Protein AF-A0A1Y2FQT5-F1 (afdb_monomer_lite)

Sequence (190 aa):
LCELECSSLSLCGLRIETTSRDARHLDQTRTAYRGIRGHQKEQMDTPYGTILKCYALAGPISYWVPAPFGRFNVASRFSLPGRASFMIQEVVGPICFLYRLLSYGSSLSGLQQLASAMFVLHYLNRSILFPLFVQPSYSDSHLGVVLSAGLWQLCNGTIQAMAVHKLPSVSGLRTTLALLVFAVGIFGNI

Foldseek 3Di:
DDDDDPDDDPDPDDPPPPDPVNVVVVVVVVVVVVVVVVVVVVVVCVVLVVVVVVVVVVVVVCVVPPDQFDVNPDDDPQWDAFLVLQLLLLVLQLVLLVVLLVVVVDDADPVLVVLNCLVNVLSCCRNPVCSPPPDPDGTIDGPVVSVVSNVVSNSNSNVSSVCSVPPDPDDDDVSVVVVVVSVVVSVVVD

InterPro domains:
  IPR039357 3-oxo-5-alpha-steroid 4-dehydrogenase/very-long-chain enoyl-CoA reductase [PTHR10556] (57-190)

Secondary structure (DSSP, 8-state):
-----------TT------HHHHHHHHHHHHHHHHHHHHHHHHHHHHHHHHHHHHHHHHHHTTTS--SSGGG----TTEEPHHHHHHHHHHHHHHHHHHHHHHT-PPPPHHHHHHHHHHHHHHHIIIIIIIIII------EEHHHHHHHHHHHHHHHHHHHHHHHT-----SHHHHHHHHHHHHHHHTT-

Organism: Protomyces lactucae-debilis (NCBI:txid2754530)

Radius of gyration: 24.56 Å; chains: 1; bounding box: 56×43×74 Å

pLDDT: mean 80.63, std 17.36, range [32.19, 97.25]

Structure (mmCIF, N/CA/C/O backbone):
data_AF-A0A1Y2FQT5-F1
#
_entry.id   AF-A0A1Y2FQT5-F1
#
loop_
_atom_site.group_PDB
_atom_site.id
_atom_site.type_symbol
_atom_site.label_atom_id
_atom_site.label_alt_id
_atom_site.label_comp_id
_atom_site.label_asym_id
_atom_site.label_entity_id
_atom_site.label_seq_id
_atom_site.pdbx_PDB_ins_code
_atom_site.Cartn_x
_atom_site.Cartn_y
_atom_site.Cartn_z
_atom_site.occupancy
_atom_site.B_iso_or_equiv
_atom_site.auth_seq_id
_atom_site.auth_comp_id
_atom_site.auth_asym_id
_atom_site.auth_atom_id
_atom_site.pdbx_PDB_model_num
ATOM 1 N N . LEU A 1 1 ? -3.394 18.363 39.256 1.00 38.72 1 LEU A N 1
ATOM 2 C CA . LEU A 1 1 ? -4.222 19.558 38.963 1.00 38.72 1 LEU A CA 1
ATOM 3 C C . LEU A 1 1 ? -4.824 19.350 37.572 1.00 38.72 1 LEU A C 1
ATOM 5 O O . LEU A 1 1 ? -4.152 19.641 36.601 1.00 38.72 1 LEU A O 1
ATOM 9 N N . CYS A 1 2 ? -5.972 18.723 37.351 1.00 33.78 2 CYS A N 1
ATOM 10 C CA . CYS A 1 2 ? -7.159 18.509 38.166 1.00 33.78 2 CYS A CA 1
ATOM 11 C C . CYS A 1 2 ? -7.684 17.091 37.849 1.00 33.78 2 CYS A C 1
ATOM 13 O O . CYS A 1 2 ? -8.190 16.855 36.756 1.00 33.78 2 CYS A O 1
ATOM 15 N N . GLU A 1 3 ? -7.482 16.148 38.769 1.00 42.06 3 GLU A N 1
ATOM 16 C CA . GLU A 1 3 ? -8.361 14.986 38.908 1.00 42.06 3 GLU A CA 1
ATOM 17 C C . GLU A 1 3 ? -9.461 15.411 39.873 1.00 42.06 3 GLU A C 1
ATOM 19 O O . GLU A 1 3 ? -9.140 16.059 40.867 1.00 42.06 3 GLU A O 1
ATOM 24 N N . LEU A 1 4 ? -10.712 15.054 39.596 1.00 39.88 4 LEU A N 1
ATOM 25 C CA . LEU A 1 4 ? -11.752 14.897 40.611 1.00 39.88 4 LEU A CA 1
ATOM 26 C C . LEU A 1 4 ? -12.825 13.955 40.048 1.00 39.88 4 LEU A C 1
ATOM 28 O O . LEU A 1 4 ? -13.632 14.316 39.194 1.00 39.88 4 LEU A O 1
ATOM 32 N N . GLU A 1 5 ? -12.696 12.700 40.472 1.00 37.41 5 GLU A N 1
ATOM 33 C CA . GLU A 1 5 ? -13.755 11.794 40.923 1.00 37.41 5 GLU A CA 1
ATOM 34 C C . GLU A 1 5 ? -15.194 12.128 40.497 1.00 37.41 5 GLU A C 1
ATOM 36 O O . GLU A 1 5 ? -15.817 13.063 40.994 1.00 37.41 5 GLU A O 1
ATOM 41 N N . CYS A 1 6 ? -15.792 11.252 39.686 1.00 32.19 6 CYS A N 1
ATOM 42 C CA . CYS A 1 6 ? -17.244 11.088 39.656 1.00 32.19 6 CYS A CA 1
ATOM 43 C C . CYS A 1 6 ? -17.588 9.748 40.318 1.00 32.19 6 CYS A C 1
ATOM 45 O O . CYS A 1 6 ? -17.970 8.776 39.668 1.00 32.19 6 CYS A O 1
ATOM 47 N N . SER A 1 7 ? -17.359 9.696 41.632 1.00 37.19 7 SER A N 1
ATOM 48 C CA . SER A 1 7 ? -17.874 8.647 42.504 1.00 37.19 7 SER A CA 1
ATOM 49 C C . SER A 1 7 ? -19.372 8.856 42.727 1.00 37.19 7 SER A C 1
ATOM 51 O O . SER A 1 7 ? -19.866 9.972 42.874 1.00 37.19 7 SER A O 1
ATOM 53 N N . SER A 1 8 ? -20.079 7.735 42.746 1.00 39.53 8 SER A N 1
ATOM 54 C CA . SER A 1 8 ? -21.478 7.543 43.112 1.00 39.53 8 SER A CA 1
ATOM 55 C C . SER A 1 8 ? -22.012 8.487 44.199 1.00 39.53 8 SER A C 1
ATOM 57 O O . SER A 1 8 ? -21.593 8.401 45.352 1.00 39.53 8 SER A O 1
ATOM 59 N N . LEU A 1 9 ? -23.046 9.266 43.876 1.00 33.47 9 LEU A N 1
ATOM 60 C CA . LEU A 1 9 ? -23.979 9.813 44.861 1.00 33.47 9 LEU A CA 1
ATOM 61 C C . LEU A 1 9 ? -25.403 9.434 44.452 1.00 33.47 9 LEU A C 1
ATOM 63 O O . LEU A 1 9 ? -26.070 10.101 43.666 1.00 33.47 9 LEU A O 1
ATOM 67 N N . SER A 1 10 ? -25.850 8.314 45.018 1.00 43.41 10 SER A N 1
ATOM 68 C CA . SER A 1 10 ? -27.262 8.041 45.250 1.00 43.41 10 SER A CA 1
ATOM 69 C C . SER A 1 10 ? -27.767 9.069 46.265 1.00 43.41 10 SER A C 1
ATOM 71 O O . SER A 1 10 ? -27.584 8.893 47.467 1.00 43.41 10 SER A O 1
ATOM 73 N N . LEU A 1 11 ? -28.383 10.148 45.783 1.00 36.88 11 LEU A N 1
ATOM 74 C CA . LEU A 1 11 ? -29.110 11.108 46.608 1.00 36.88 11 LEU A CA 1
ATOM 75 C C . LEU A 1 11 ? -30.538 11.259 46.080 1.00 36.88 11 LEU A C 1
ATOM 77 O O . LEU A 1 11 ? -30.801 11.725 44.974 1.00 36.88 11 LEU A O 1
ATOM 81 N N . CYS A 1 12 ? -31.437 10.783 46.931 1.00 39.47 12 CYS A N 1
ATOM 82 C CA . CYS A 1 12 ? -32.867 11.013 46.995 1.00 39.47 12 CYS A CA 1
ATOM 83 C C . CYS A 1 12 ? -33.305 12.400 46.469 1.00 39.47 12 CYS A C 1
ATOM 85 O O . CYS A 1 12 ? -32.785 13.427 46.897 1.00 39.47 12 CYS A O 1
ATOM 87 N N . GLY A 1 13 ? -34.332 12.435 45.613 1.00 41.53 13 GLY A N 1
ATOM 88 C CA . GLY A 1 13 ? -35.303 13.537 45.624 1.00 41.53 13 GLY A CA 1
ATOM 89 C C . GLY A 1 13 ? -35.067 14.789 44.768 1.00 41.53 13 GLY A C 1
ATOM 90 O O . GLY A 1 13 ? -35.873 15.706 44.880 1.00 41.53 13 GLY A O 1
ATOM 91 N N . LEU A 1 14 ? -34.070 14.862 43.879 1.00 34.69 14 LEU A N 1
ATOM 92 C CA . LEU A 1 14 ? -33.962 15.974 42.915 1.00 34.69 14 LEU A CA 1
ATOM 93 C C . LEU A 1 14 ? -34.553 15.587 41.553 1.00 34.69 14 LEU A C 1
ATOM 95 O O . LEU A 1 14 ? -33.869 15.104 40.652 1.00 34.69 14 LEU A O 1
ATOM 99 N N . ARG A 1 15 ? -35.859 15.832 41.389 1.00 44.47 15 ARG A N 1
ATOM 100 C CA . ARG A 1 15 ? -36.476 15.941 40.062 1.00 44.47 15 ARG A CA 1
ATOM 101 C C . ARG A 1 15 ? -35.936 17.219 39.420 1.00 44.47 15 ARG A C 1
ATOM 103 O O . ARG A 1 15 ? -36.476 18.297 39.629 1.00 44.47 15 ARG A O 1
ATOM 110 N N . ILE A 1 16 ? -34.845 17.092 38.668 1.00 46.88 16 ILE A N 1
ATOM 111 C CA . ILE A 1 16 ? -34.371 18.147 37.773 1.00 46.88 16 ILE A CA 1
ATOM 112 C C . ILE A 1 16 ? -35.442 18.293 36.686 1.00 46.88 16 ILE A C 1
ATOM 114 O O . ILE A 1 16 ? -35.492 17.511 35.734 1.00 46.88 16 ILE A O 1
ATOM 118 N N . GLU A 1 17 ? -36.348 19.257 36.859 1.00 46.94 17 GLU A N 1
ATOM 119 C CA . GLU A 1 17 ? -37.185 19.773 35.778 1.00 46.94 17 GLU A CA 1
ATOM 120 C C . GLU A 1 17 ? -36.251 20.398 34.744 1.00 46.94 17 GLU A C 1
ATOM 122 O O . GLU A 1 17 ? -35.896 21.573 34.799 1.00 46.94 17 GLU A O 1
ATOM 127 N N . THR A 1 18 ? -35.793 19.570 33.807 1.00 52.81 18 THR A N 1
ATOM 128 C CA . THR A 1 18 ? -35.179 20.059 32.578 1.00 52.81 18 THR A CA 1
ATOM 129 C C . THR A 1 18 ? -36.213 20.951 31.909 1.00 52.81 18 THR A C 1
ATOM 131 O O . THR A 1 18 ? -37.295 20.505 31.518 1.00 52.81 18 THR A O 1
ATOM 134 N N . THR A 1 19 ? -35.931 22.252 31.875 1.00 56.41 19 THR A N 1
ATOM 135 C CA . THR A 1 19 ? -36.868 23.227 31.332 1.00 56.41 19 THR A CA 1
ATOM 136 C C . THR A 1 19 ? -37.207 22.831 29.891 1.00 56.41 19 THR A C 1
ATOM 138 O O . THR A 1 19 ? -36.347 22.385 29.128 1.00 56.41 19 THR A O 1
ATOM 141 N N . SER A 1 20 ? -38.469 22.976 29.472 1.00 60.16 20 SER A N 1
ATOM 142 C CA . SER A 1 20 ? -38.912 22.555 28.126 1.00 60.16 20 SER A CA 1
ATOM 143 C C . SER A 1 20 ? -38.161 23.250 26.977 1.00 60.16 20 SER A C 1
ATOM 145 O O . SER A 1 20 ? -38.282 22.855 25.814 1.00 60.16 20 SER A O 1
ATOM 147 N N . ARG A 1 21 ? -37.409 24.319 27.272 1.00 58.84 21 ARG A N 1
ATOM 148 C CA . ARG A 1 21 ? -36.493 24.982 26.337 1.00 58.84 21 ARG A CA 1
ATOM 149 C C . ARG A 1 21 ? -35.198 24.194 26.141 1.00 58.84 21 ARG A C 1
ATOM 151 O O . ARG A 1 21 ? -34.812 24.003 24.992 1.00 58.84 21 ARG A O 1
ATOM 158 N N . ASP A 1 22 ? -34.595 23.669 27.203 1.00 60.66 22 ASP A N 1
ATOM 159 C CA . ASP A 1 22 ? -33.349 22.894 27.117 1.00 60.66 22 ASP A CA 1
ATOM 160 C C . ASP A 1 22 ? -33.559 21.559 26.397 1.00 60.66 22 ASP A C 1
ATOM 162 O O . ASP A 1 22 ? -32.753 21.164 25.552 1.00 60.66 22 ASP A O 1
ATOM 166 N N . ALA A 1 23 ? -34.698 20.903 26.642 1.00 63.06 23 ALA A N 1
ATOM 167 C CA . ALA A 1 23 ? -35.072 19.676 25.937 1.00 63.06 23 ALA A CA 1
ATOM 168 C C . ALA A 1 23 ? -35.223 19.900 24.420 1.00 63.06 23 ALA A C 1
ATOM 170 O O . ALA A 1 23 ? -34.758 19.085 23.623 1.00 63.06 23 ALA A O 1
ATOM 171 N N . ARG A 1 24 ? -35.807 21.036 24.008 1.00 67.31 24 ARG A N 1
ATOM 172 C CA . ARG A 1 24 ? -35.932 21.409 22.588 1.00 67.31 24 ARG A CA 1
ATOM 173 C C . ARG A 1 24 ? -34.580 21.728 21.954 1.00 67.31 24 ARG A C 1
ATOM 175 O O . ARG A 1 24 ? -34.337 21.317 20.824 1.00 67.31 24 ARG A O 1
ATOM 182 N N . HIS A 1 25 ? -33.686 22.394 22.680 1.00 67.88 25 HIS A N 1
ATOM 183 C CA . HIS A 1 25 ? -32.357 22.747 22.176 1.00 67.88 25 HIS A CA 1
ATOM 184 C C . HIS A 1 25 ? -31.449 21.513 21.996 1.00 67.88 25 HIS A C 1
ATOM 186 O O . HIS A 1 25 ? -30.684 21.427 21.028 1.00 67.88 25 HIS A O 1
ATOM 192 N N . LEU A 1 26 ? -31.560 20.526 22.893 1.00 70.19 26 LEU A N 1
ATOM 193 C CA . LEU A 1 26 ? -30.872 19.232 22.793 1.00 70.19 26 LEU A CA 1
ATOM 194 C C . LEU A 1 26 ? -31.400 18.368 21.640 1.00 70.19 26 LEU A C 1
ATOM 196 O O . LEU A 1 26 ? -30.623 17.681 20.973 1.00 70.19 26 LEU A O 1
ATOM 200 N N . ASP A 1 27 ? -32.704 18.414 21.372 1.00 74.25 27 ASP A N 1
ATOM 201 C CA . ASP A 1 27 ? -33.297 17.671 20.259 1.00 74.25 27 ASP A CA 1
ATOM 202 C C . ASP A 1 27 ? -32.920 18.291 18.901 1.00 74.25 27 ASP A C 1
ATOM 204 O O . ASP A 1 27 ? -32.497 17.590 17.977 1.00 74.25 27 ASP A O 1
ATOM 208 N N . GLN A 1 28 ? -32.927 19.625 18.805 1.00 75.88 28 GLN A N 1
ATOM 209 C CA . GLN A 1 28 ? -32.468 20.353 17.616 1.00 75.88 28 GLN A CA 1
ATOM 210 C C . GLN A 1 28 ? -30.992 20.076 17.306 1.00 75.88 28 GLN A C 1
ATOM 212 O O . GLN A 1 28 ? -30.636 19.797 16.159 1.00 75.88 28 GLN A O 1
ATOM 217 N N . THR A 1 29 ? -30.131 20.086 18.326 1.00 69.56 29 THR A N 1
ATOM 218 C CA . THR A 1 29 ? -28.703 19.777 18.156 1.00 69.56 29 THR A CA 1
ATOM 219 C C . THR A 1 29 ? -28.467 18.314 17.793 1.00 69.56 29 THR A C 1
ATOM 221 O O . THR A 1 29 ? -27.663 18.049 16.899 1.00 69.56 29 THR A O 1
ATOM 224 N N . ARG A 1 30 ? -29.195 17.351 18.379 1.00 69.62 30 ARG A N 1
ATOM 225 C CA . ARG A 1 30 ? -29.134 15.935 17.957 1.00 69.62 30 ARG A CA 1
ATOM 226 C C . ARG A 1 30 ? -29.561 15.738 16.509 1.00 69.62 30 ARG A C 1
ATOM 228 O O . ARG A 1 30 ? -28.930 14.952 15.799 1.00 69.62 30 ARG A O 1
ATOM 235 N N . THR A 1 31 ? -30.606 16.430 16.073 1.00 70.31 31 THR A N 1
ATOM 236 C CA . THR A 1 31 ? -31.145 16.305 14.714 1.00 70.31 31 THR A CA 1
ATOM 237 C C . THR A 1 31 ? -30.187 16.917 13.693 1.00 70.31 31 THR A C 1
ATOM 239 O O . THR A 1 31 ? -29.869 16.272 12.694 1.00 70.31 31 THR A O 1
ATOM 242 N N . ALA A 1 32 ? -29.611 18.084 13.997 1.00 68.56 32 ALA A N 1
ATOM 243 C CA . ALA A 1 32 ? -28.560 18.702 13.188 1.00 68.56 32 ALA A CA 1
ATOM 244 C C . ALA A 1 32 ? -27.303 17.816 13.103 1.00 68.56 32 ALA A C 1
ATOM 246 O O . ALA A 1 32 ? -26.792 17.569 12.012 1.00 68.56 32 ALA A O 1
ATOM 247 N N . TYR A 1 33 ? -26.850 17.246 14.226 1.00 60.06 33 TYR A N 1
ATOM 248 C CA . TYR A 1 33 ? -25.719 16.311 14.239 1.00 60.06 33 TYR A CA 1
ATOM 249 C C . TYR A 1 33 ? -25.995 15.034 13.439 1.00 60.06 33 TYR A C 1
ATOM 251 O O . TYR A 1 33 ? -25.101 14.538 12.751 1.00 60.06 33 TYR A O 1
ATOM 259 N N . ARG A 1 34 ? -27.215 14.484 13.510 1.00 65.88 34 ARG A N 1
ATOM 260 C CA . ARG A 1 34 ? -27.625 13.335 12.687 1.00 65.88 34 ARG A CA 1
ATOM 261 C C . ARG A 1 34 ? -27.646 13.689 11.201 1.00 65.88 34 ARG A C 1
ATOM 263 O O . ARG A 1 34 ? -27.172 12.880 10.412 1.00 65.88 34 ARG A O 1
ATOM 270 N N . GLY A 1 35 ? -28.115 14.883 10.837 1.00 63.06 35 GLY A N 1
ATOM 271 C CA . GLY A 1 35 ? -28.110 15.383 9.459 1.00 63.06 35 GLY A CA 1
ATOM 272 C C . GLY A 1 35 ? -26.697 15.534 8.892 1.00 63.06 35 GLY A C 1
ATOM 273 O O . GLY A 1 35 ? -26.394 14.967 7.847 1.00 63.06 35 GLY A O 1
ATOM 274 N N . ILE A 1 36 ? -25.794 16.194 9.626 1.00 61.44 36 ILE A N 1
ATOM 275 C CA . ILE A 1 36 ? -24.386 16.369 9.221 1.00 61.44 36 ILE A CA 1
ATOM 276 C C . ILE A 1 36 ? -23.683 15.011 9.088 1.00 61.44 36 ILE A C 1
ATOM 278 O O . ILE A 1 36 ? -22.955 14.771 8.126 1.00 61.44 36 ILE A O 1
ATOM 282 N N . ARG A 1 37 ? -23.930 14.089 10.028 1.00 60.78 37 ARG A N 1
ATOM 283 C CA . ARG A 1 37 ? -23.363 12.734 9.992 1.00 60.78 37 ARG A CA 1
ATOM 284 C C . ARG A 1 37 ? -23.934 11.900 8.840 1.00 60.78 37 ARG A C 1
ATOM 286 O O . ARG A 1 37 ? -23.194 11.117 8.254 1.00 60.78 37 ARG A O 1
ATOM 293 N N . GLY A 1 38 ? -25.217 12.062 8.519 1.00 56.59 38 GLY A N 1
ATOM 294 C CA . GLY A 1 38 ? -25.864 11.432 7.366 1.00 56.59 38 GLY A CA 1
ATOM 295 C C . GLY A 1 38 ? -25.258 11.913 6.051 1.00 56.59 38 GLY A C 1
ATOM 296 O O . GLY A 1 38 ? -24.824 11.093 5.248 1.00 56.59 38 GLY A O 1
ATOM 297 N N . HIS A 1 39 ? -25.106 13.229 5.899 1.00 53.22 39 HIS A N 1
ATOM 298 C CA . HIS A 1 39 ? -24.546 13.843 4.696 1.00 53.22 39 HIS A CA 1
ATOM 299 C C . HIS A 1 39 ? -23.065 13.485 4.486 1.00 53.22 39 HIS A C 1
ATOM 301 O O . HIS A 1 39 ? -22.655 13.138 3.383 1.00 53.22 39 HIS A O 1
ATOM 307 N N . GLN A 1 40 ? -22.269 13.448 5.562 1.00 56.00 40 GLN A N 1
ATOM 308 C CA . GLN A 1 40 ? -20.885 12.954 5.527 1.00 56.00 40 GLN A CA 1
ATOM 309 C C . GLN A 1 40 ? -20.795 11.484 5.092 1.00 56.00 40 GLN A C 1
ATOM 311 O O . GLN A 1 40 ? -19.880 11.112 4.364 1.00 56.00 40 GLN A O 1
ATOM 316 N N . LYS A 1 41 ? -21.735 10.639 5.529 1.00 56.28 41 LYS A N 1
ATOM 317 C CA . LYS A 1 41 ? -21.759 9.214 5.182 1.00 56.28 41 LYS A CA 1
ATOM 318 C C . LYS A 1 41 ? -22.124 9.010 3.709 1.00 56.28 41 LYS A C 1
ATOM 320 O O . LYS A 1 41 ? -21.427 8.295 2.999 1.00 56.28 41 LYS A O 1
ATOM 325 N N . GLU A 1 42 ? -23.142 9.722 3.239 1.00 55.38 42 GLU A N 1
ATOM 326 C CA . GLU A 1 42 ? -23.629 9.675 1.857 1.00 55.38 42 GLU A CA 1
ATOM 327 C C . GLU A 1 42 ? -22.593 10.217 0.855 1.00 55.38 42 GLU A C 1
ATOM 329 O O . GLU A 1 42 ? -22.316 9.594 -0.174 1.00 55.38 42 GLU A O 1
ATOM 334 N N . GLN A 1 43 ? -21.922 11.319 1.194 1.00 53.06 43 GLN A N 1
ATOM 335 C CA . GLN A 1 43 ? -20.887 11.914 0.348 1.00 53.06 43 GLN A CA 1
ATOM 336 C C . GLN A 1 43 ? -19.601 11.077 0.295 1.00 53.06 43 GLN A C 1
ATOM 338 O O . GLN A 1 43 ? -18.899 11.100 -0.715 1.00 53.06 43 GLN A O 1
ATOM 343 N N . MET A 1 44 ? -19.294 10.312 1.349 1.00 54.34 44 MET A N 1
ATOM 344 C CA . MET A 1 44 ? -18.145 9.409 1.350 1.00 54.34 44 MET A CA 1
ATOM 345 C C . MET A 1 44 ? -18.474 8.118 0.588 1.00 54.34 44 MET A C 1
ATOM 347 O O . MET A 1 44 ? -17.681 7.705 -0.244 1.00 54.34 44 MET A O 1
ATOM 351 N N . ASP A 1 45 ? -19.651 7.518 0.762 1.00 60.47 45 ASP A N 1
ATOM 352 C CA . ASP A 1 45 ? -19.967 6.209 0.168 1.00 60.47 45 ASP A CA 1
ATOM 353 C C . ASP A 1 45 ? -20.150 6.246 -1.374 1.00 60.47 45 ASP A C 1
ATOM 355 O O . ASP A 1 45 ? -19.845 5.268 -2.066 1.00 60.47 45 ASP A O 1
ATOM 359 N N . THR A 1 46 ? -20.565 7.384 -1.944 1.00 62.66 46 THR A N 1
ATOM 360 C CA . THR A 1 46 ? -20.888 7.525 -3.382 1.00 62.66 46 THR A CA 1
ATOM 361 C C . THR A 1 46 ? -19.674 7.430 -4.337 1.00 62.66 46 THR A C 1
ATOM 363 O O . THR A 1 46 ? -19.712 6.624 -5.280 1.00 62.66 46 THR A O 1
ATOM 366 N N . PRO A 1 47 ? -18.564 8.174 -4.136 1.00 66.56 47 PRO A N 1
ATOM 367 C CA . PRO A 1 47 ? -17.395 8.074 -5.012 1.00 66.56 47 PRO A CA 1
ATOM 368 C C . PRO A 1 47 ? -16.646 6.740 -4.859 1.00 66.56 47 PRO A C 1
ATOM 370 O O . PRO A 1 47 ? -16.289 6.135 -5.870 1.00 66.56 47 PRO A O 1
ATOM 373 N N . TYR A 1 48 ? -16.457 6.213 -3.640 1.00 68.44 48 TYR A N 1
ATOM 374 C CA . TYR A 1 48 ? -15.738 4.939 -3.459 1.00 68.44 48 TYR A CA 1
ATOM 375 C C . TYR A 1 48 ? -16.520 3.745 -3.999 1.00 68.44 48 TYR A C 1
ATOM 377 O O . TYR A 1 48 ? -15.920 2.852 -4.593 1.00 68.44 48 TYR A O 1
ATOM 385 N N . GLY A 1 49 ? -17.848 3.735 -3.844 1.00 72.69 49 GLY A N 1
ATOM 386 C CA . GLY A 1 49 ? -18.693 2.691 -4.419 1.00 72.69 49 GLY A CA 1
ATOM 387 C C . GLY A 1 49 ? -18.617 2.661 -5.947 1.00 72.69 49 GLY A C 1
ATOM 388 O O . GLY A 1 49 ? -18.589 1.586 -6.542 1.00 72.69 49 GLY A O 1
ATOM 389 N N . THR A 1 50 ? -18.524 3.830 -6.583 1.00 75.62 50 THR A N 1
ATOM 390 C CA . THR A 1 50 ? -18.345 3.944 -8.039 1.00 75.62 50 THR A CA 1
ATOM 391 C C . THR A 1 50 ? -16.971 3.431 -8.465 1.00 75.62 50 THR A C 1
ATOM 393 O O . THR A 1 50 ? -16.879 2.592 -9.358 1.00 75.62 50 THR A O 1
ATOM 396 N N . ILE A 1 51 ? -15.914 3.854 -7.769 1.00 72.81 51 ILE A N 1
ATOM 397 C CA . ILE A 1 51 ? -14.539 3.400 -8.007 1.00 72.81 51 ILE A CA 1
ATOM 398 C C . ILE A 1 51 ? -14.450 1.872 -7.890 1.00 72.81 51 ILE A C 1
ATOM 400 O O . ILE A 1 51 ? -13.980 1.207 -8.811 1.00 72.81 51 ILE A O 1
ATOM 404 N N . LEU A 1 52 ? -14.962 1.295 -6.800 1.00 72.06 52 LEU A N 1
ATOM 405 C CA . LEU A 1 52 ? -14.904 -0.146 -6.554 1.00 72.06 52 LEU A CA 1
ATOM 406 C C . LEU A 1 52 ? -15.623 -0.949 -7.651 1.00 72.06 52 LEU A C 1
ATOM 408 O O . LEU A 1 52 ? -15.117 -1.983 -8.079 1.00 72.06 52 LEU A O 1
ATOM 412 N N . LYS A 1 53 ? -16.763 -0.451 -8.151 1.00 77.38 53 LYS A N 1
ATOM 413 C CA . LYS A 1 53 ? -17.501 -1.067 -9.267 1.00 77.38 53 LYS A CA 1
ATOM 414 C C . LYS A 1 53 ? -16.715 -1.016 -10.576 1.00 77.38 53 LYS A C 1
ATOM 416 O O . LYS A 1 53 ? -16.622 -2.034 -11.255 1.00 77.38 53 LYS A O 1
ATOM 421 N N . CYS A 1 54 ? -16.121 0.128 -10.918 1.00 73.69 54 CYS A N 1
ATOM 422 C CA . CYS A 1 54 ? -15.305 0.259 -12.128 1.00 73.69 54 CYS A CA 1
ATOM 423 C C . CYS A 1 54 ? -14.122 -0.722 -12.120 1.00 73.69 54 CYS A C 1
ATOM 425 O O . CYS A 1 54 ? -13.855 -1.383 -13.123 1.00 73.69 54 CYS A O 1
ATOM 427 N N . TYR A 1 55 ? -13.456 -0.885 -10.975 1.00 71.56 55 TYR A N 1
ATOM 428 C CA . TYR A 1 55 ? -12.335 -1.820 -10.848 1.00 71.56 55 TYR A CA 1
ATOM 429 C C . TYR A 1 55 ? -12.763 -3.290 -10.781 1.00 71.56 55 TYR A C 1
ATOM 431 O O . TYR A 1 55 ? -12.069 -4.146 -11.330 1.00 71.56 55 TYR A O 1
ATOM 439 N N . ALA A 1 56 ? -13.926 -3.593 -10.197 1.00 78.12 56 ALA A N 1
ATOM 440 C CA . ALA A 1 56 ? -14.496 -4.940 -10.235 1.00 78.12 56 ALA A CA 1
ATOM 441 C C . ALA A 1 56 ? -14.749 -5.425 -11.675 1.00 78.12 56 ALA A C 1
ATOM 443 O O . ALA A 1 56 ? -14.657 -6.622 -11.935 1.00 78.12 56 ALA A O 1
ATOM 444 N N . LEU A 1 57 ? -15.014 -4.507 -12.612 1.00 78.19 57 LEU A N 1
ATOM 445 C CA . LEU A 1 57 ? -15.146 -4.812 -14.040 1.00 78.19 57 LEU A CA 1
ATOM 446 C C . LEU A 1 57 ? -13.794 -4.862 -14.774 1.00 78.19 57 LEU A C 1
ATOM 448 O O . LEU A 1 57 ? -13.631 -5.665 -15.691 1.00 78.19 57 LEU A O 1
ATOM 452 N N . ALA A 1 58 ? -12.809 -4.059 -14.362 1.00 77.50 58 ALA A N 1
ATOM 453 C CA . ALA A 1 58 ? -11.478 -4.040 -14.976 1.00 77.50 58 ALA A CA 1
ATOM 454 C C . ALA A 1 58 ? -10.724 -5.377 -14.826 1.00 77.50 58 ALA A C 1
ATOM 456 O O . ALA A 1 58 ? -10.023 -5.795 -15.74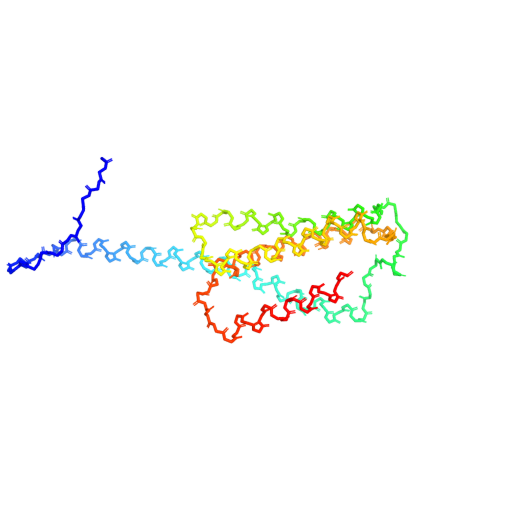8 1.00 77.50 58 ALA A O 1
ATOM 457 N N . GLY A 1 59 ? -10.901 -6.075 -13.697 1.00 79.31 59 GLY A N 1
ATOM 458 C CA . GLY A 1 59 ? -10.296 -7.391 -13.455 1.00 79.31 59 GLY A CA 1
ATOM 459 C C . GLY A 1 59 ? -10.668 -8.434 -14.523 1.00 79.31 59 GLY A C 1
ATOM 460 O O . GLY A 1 59 ? -9.772 -8.929 -15.204 1.00 79.31 59 GLY A O 1
ATOM 461 N N . PRO A 1 60 ? -11.961 -8.737 -14.743 1.00 84.88 60 PRO A N 1
ATOM 462 C CA . PRO A 1 60 ? -12.400 -9.645 -15.806 1.00 84.88 60 PRO A CA 1
ATOM 463 C C . PRO A 1 60 ? -11.962 -9.228 -17.216 1.00 84.88 60 PRO A C 1
ATOM 465 O O . PRO A 1 60 ? -11.594 -10.083 -18.020 1.00 84.88 60 PRO A O 1
ATOM 468 N N . ILE A 1 61 ? -11.951 -7.925 -17.521 1.00 85.00 61 ILE A N 1
ATOM 469 C CA . ILE A 1 61 ? -11.506 -7.413 -18.830 1.00 85.00 61 ILE A CA 1
ATOM 470 C C . ILE A 1 61 ? -10.029 -7.751 -19.081 1.00 85.00 61 ILE A C 1
ATOM 472 O O . ILE A 1 61 ? -9.660 -8.082 -20.210 1.00 85.00 61 ILE A O 1
ATOM 476 N N . SER A 1 62 ? -9.198 -7.754 -18.034 1.00 83.44 62 SER A N 1
ATOM 477 C CA . SER A 1 62 ? -7.768 -8.067 -18.153 1.00 83.44 62 SER A CA 1
ATOM 478 C C . SER A 1 62 ? -7.462 -9.505 -18.601 1.00 83.44 62 SER A C 1
ATOM 480 O O . SER A 1 62 ? -6.354 -9.773 -19.061 1.00 83.44 62 SER A O 1
ATOM 482 N N . TYR A 1 63 ? -8.440 -10.422 -18.535 1.00 86.12 63 TYR A N 1
ATOM 483 C CA . TYR A 1 63 ? -8.305 -11.770 -19.099 1.00 86.12 63 TYR A CA 1
ATOM 484 C C . TYR A 1 63 ? -8.188 -11.744 -20.630 1.00 86.12 63 TYR A C 1
ATOM 486 O O . TYR A 1 63 ? -7.439 -12.524 -21.213 1.00 86.12 63 TYR A O 1
ATOM 494 N N . TRP A 1 64 ? -8.910 -10.825 -21.275 1.00 89.25 64 TRP A N 1
ATOM 495 C CA . TRP A 1 64 ? -8.949 -10.683 -22.732 1.00 89.25 64 TRP A CA 1
ATOM 496 C C . TRP A 1 64 ? -7.970 -9.629 -23.243 1.00 89.25 64 TRP A C 1
ATOM 498 O O . TRP A 1 64 ? -7.454 -9.750 -24.352 1.00 89.25 64 TRP A O 1
ATOM 508 N N . VAL A 1 65 ? -7.709 -8.597 -22.437 1.00 86.56 65 VAL A N 1
ATOM 509 C CA . VAL A 1 65 ? -6.829 -7.483 -22.795 1.00 86.56 65 VAL A CA 1
ATOM 510 C C . VAL A 1 65 ? -5.654 -7.445 -21.819 1.00 86.56 65 VAL A C 1
ATOM 512 O O . VAL A 1 65 ? -5.795 -6.898 -20.721 1.00 86.56 65 VAL A O 1
ATOM 515 N N . PRO A 1 66 ? -4.491 -8.019 -22.181 1.00 84.19 66 PRO A N 1
ATOM 516 C CA . PRO A 1 66 ? -3.329 -7.974 -21.313 1.00 84.19 66 PRO A CA 1
ATOM 517 C C . PRO A 1 66 ? -2.862 -6.528 -21.157 1.00 84.19 66 PRO A C 1
ATOM 519 O O . PRO A 1 66 ? -2.771 -5.769 -22.123 1.00 84.19 66 PRO A O 1
ATOM 522 N N . ALA A 1 67 ? -2.539 -6.148 -19.927 1.00 83.56 67 ALA A N 1
ATOM 523 C CA . ALA A 1 67 ? -1.973 -4.836 -19.670 1.00 83.56 67 ALA A CA 1
ATOM 524 C C . ALA A 1 67 ? -0.561 -4.729 -20.293 1.00 83.56 67 ALA A C 1
ATOM 526 O O . ALA A 1 67 ? 0.212 -5.691 -20.216 1.00 83.56 67 ALA A O 1
ATOM 527 N N . PRO A 1 68 ? -0.201 -3.574 -20.885 1.00 84.19 68 PRO A N 1
ATOM 528 C CA . PRO A 1 68 ? 1.030 -3.405 -21.656 1.00 84.19 68 PRO A CA 1
ATOM 529 C C . PRO A 1 68 ? 2.254 -3.169 -20.752 1.00 84.19 68 PRO A C 1
ATOM 531 O O . PRO A 1 68 ? 2.848 -2.092 -20.747 1.00 84.19 68 PRO A O 1
ATOM 534 N N . PHE A 1 69 ? 2.610 -4.164 -19.939 1.00 84.19 69 PHE A N 1
ATOM 535 C CA . PHE A 1 69 ? 3.796 -4.161 -19.077 1.00 84.19 69 PHE A CA 1
ATOM 536 C C . PHE A 1 69 ? 4.408 -5.568 -18.980 1.00 84.19 69 PHE A C 1
ATOM 538 O O . PHE A 1 69 ? 3.777 -6.566 -19.346 1.00 84.19 69 PHE A O 1
ATOM 545 N N . GLY A 1 70 ? 5.648 -5.685 -18.494 1.00 85.19 70 GLY A N 1
ATOM 546 C CA . GLY A 1 70 ? 6.295 -6.992 -18.353 1.00 85.19 70 GLY A CA 1
ATOM 547 C C . GLY A 1 70 ? 6.565 -7.643 -19.709 1.00 85.19 70 GLY A C 1
ATOM 548 O O . GLY A 1 70 ? 7.125 -7.033 -20.616 1.00 85.19 70 GLY A O 1
ATOM 549 N N . ARG A 1 71 ? 6.106 -8.889 -19.866 1.00 82.38 71 ARG A N 1
ATOM 550 C CA . ARG A 1 71 ? 6.201 -9.644 -21.129 1.00 82.38 71 ARG A CA 1
ATOM 551 C C . ARG A 1 71 ? 5.402 -9.033 -22.286 1.00 82.38 71 ARG A C 1
ATOM 553 O O . ARG A 1 71 ? 5.665 -9.362 -23.434 1.00 82.38 71 ARG A O 1
ATOM 560 N N . PHE A 1 72 ? 4.422 -8.182 -21.980 1.00 83.75 72 PHE A N 1
ATOM 561 C CA . PHE A 1 72 ? 3.584 -7.485 -22.960 1.00 83.75 72 PHE A CA 1
ATOM 562 C C . PHE A 1 72 ? 3.969 -6.011 -23.095 1.00 83.75 72 PHE A C 1
ATOM 564 O O . PHE A 1 72 ? 3.180 -5.203 -23.583 1.00 83.75 72 PHE A O 1
ATOM 571 N N . ASN A 1 73 ? 5.155 -5.641 -22.610 1.00 82.88 73 ASN A N 1
ATOM 572 C CA . ASN A 1 73 ? 5.639 -4.281 -22.724 1.00 82.88 73 ASN A CA 1
ATOM 573 C C . ASN A 1 73 ? 5.771 -3.885 -24.199 1.00 82.88 73 ASN A C 1
ATOM 575 O O . ASN A 1 73 ? 6.293 -4.639 -25.021 1.00 82.88 73 ASN A O 1
ATOM 579 N N . VAL A 1 74 ? 5.332 -2.674 -24.504 1.00 82.06 74 VAL A N 1
ATOM 580 C CA . VAL A 1 74 ? 5.514 -2.032 -25.803 1.00 82.06 74 VAL A CA 1
ATOM 581 C C . VAL A 1 74 ? 6.608 -0.974 -25.642 1.00 82.06 74 VAL A C 1
ATOM 583 O O . VAL A 1 74 ? 6.819 -0.435 -24.561 1.00 82.06 74 VAL A O 1
ATOM 586 N N . ALA A 1 75 ? 7.400 -0.697 -26.675 1.00 78.56 75 ALA A N 1
ATOM 587 C CA . ALA A 1 75 ? 8.409 0.359 -26.577 1.00 78.56 75 ALA A CA 1
ATOM 588 C C . ALA A 1 75 ? 7.741 1.734 -26.751 1.00 78.56 75 ALA A C 1
ATOM 590 O O . ALA A 1 75 ? 6.916 1.922 -27.642 1.00 78.56 75 ALA A O 1
ATOM 591 N N . SER A 1 76 ? 8.084 2.715 -25.913 1.00 83.94 76 SER A N 1
ATOM 592 C CA . SER A 1 76 ? 7.611 4.100 -26.052 1.00 83.94 76 SER A CA 1
ATOM 593 C C . SER A 1 76 ? 8.654 5.071 -25.537 1.00 83.94 76 SER A C 1
ATOM 595 O O . SER A 1 76 ? 9.451 4.761 -24.656 1.00 83.94 76 SER A O 1
ATOM 597 N N . ARG A 1 77 ? 8.584 6.294 -26.056 1.00 87.38 77 ARG A N 1
ATOM 598 C CA . ARG A 1 77 ? 9.391 7.431 -25.609 1.00 87.38 77 ARG A CA 1
ATOM 599 C C . ARG A 1 77 ? 9.048 7.881 -24.187 1.00 87.38 77 ARG A C 1
ATOM 601 O O . ARG A 1 77 ? 9.857 8.551 -23.562 1.00 87.38 77 ARG A O 1
ATOM 608 N N . PHE A 1 78 ? 7.865 7.517 -23.691 1.00 90.50 78 PHE A N 1
ATOM 609 C CA . PHE A 1 78 ? 7.398 7.819 -22.335 1.00 90.50 78 PHE A CA 1
ATOM 610 C C . PHE A 1 78 ? 7.520 6.613 -21.394 1.00 90.50 78 PHE A C 1
ATOM 612 O O . PHE A 1 78 ? 6.709 6.452 -20.481 1.00 90.50 78 PHE A O 1
ATOM 619 N N . SER A 1 79 ? 8.481 5.725 -21.645 1.00 92.56 79 SER A N 1
ATOM 620 C 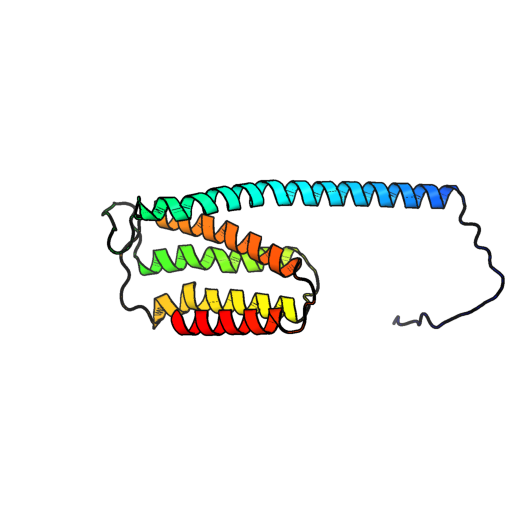CA . SER A 1 79 ? 8.781 4.621 -20.737 1.00 92.56 79 SER A CA 1
ATOM 621 C C . SER A 1 79 ? 9.749 5.070 -19.647 1.00 92.56 79 SER A C 1
ATOM 623 O O . SER A 1 79 ? 10.712 5.789 -19.901 1.00 92.56 79 SER A O 1
ATOM 625 N N . LEU A 1 80 ? 9.462 4.650 -18.421 1.00 91.88 80 LEU A N 1
ATOM 626 C CA . LEU A 1 80 ? 10.310 4.853 -17.257 1.00 91.88 80 LEU A CA 1
ATOM 627 C C . LEU A 1 80 ? 11.080 3.558 -16.953 1.00 91.88 80 LEU A C 1
ATOM 629 O O . LEU A 1 80 ? 10.568 2.468 -17.242 1.00 91.88 80 LEU A O 1
ATOM 633 N N . PRO A 1 81 ? 12.264 3.652 -16.312 1.00 92.88 81 PRO A N 1
ATOM 634 C CA . PRO A 1 81 ? 13.008 2.480 -15.870 1.00 92.88 81 PRO A CA 1
ATOM 635 C C . PRO A 1 81 ? 12.125 1.567 -15.021 1.00 92.88 81 PRO A C 1
ATOM 637 O O . PRO A 1 81 ? 11.447 2.038 -14.101 1.00 92.88 81 PRO A O 1
ATOM 640 N N . GLY A 1 82 ? 12.122 0.267 -15.309 1.00 91.50 82 GLY A N 1
ATO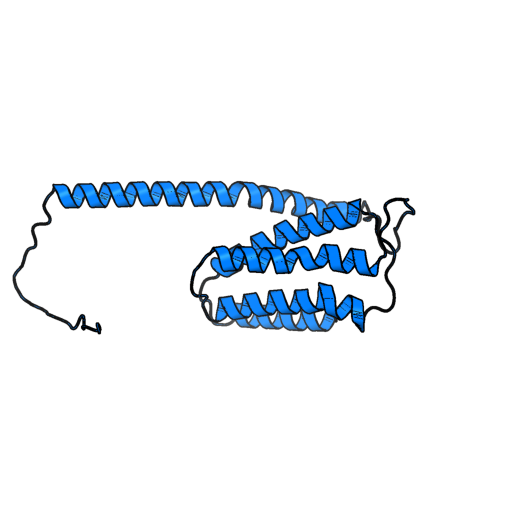M 641 C CA . GLY A 1 82 ? 11.165 -0.672 -14.712 1.00 91.50 82 GLY A CA 1
ATOM 642 C C . GLY A 1 82 ? 11.134 -0.664 -13.181 1.00 91.50 82 GLY A C 1
ATOM 643 O O . GLY A 1 82 ? 10.065 -0.590 -12.574 1.00 91.50 82 GLY A O 1
ATOM 644 N N . ARG A 1 83 ? 12.310 -0.660 -12.540 1.00 94.00 83 ARG A N 1
ATOM 645 C CA . ARG A 1 83 ? 12.422 -0.634 -11.072 1.00 94.00 83 ARG A CA 1
ATOM 646 C C . ARG A 1 83 ? 11.834 0.651 -10.485 1.00 94.00 83 ARG A C 1
ATOM 648 O O . ARG A 1 83 ? 11.032 0.586 -9.560 1.00 94.00 83 ARG A O 1
ATOM 655 N N . ALA A 1 84 ? 12.182 1.808 -11.052 1.00 92.88 84 ALA A N 1
ATOM 656 C CA . ALA A 1 84 ? 11.652 3.097 -10.608 1.00 92.88 84 ALA A CA 1
ATOM 657 C C . ALA A 1 84 ? 10.132 3.175 -10.808 1.00 92.88 84 ALA A C 1
ATOM 659 O O . ALA A 1 84 ? 9.413 3.573 -9.900 1.00 92.88 84 ALA A O 1
ATOM 660 N N . SER A 1 85 ? 9.643 2.721 -11.963 1.00 94.06 85 SER A N 1
ATOM 661 C CA . SER A 1 85 ? 8.213 2.640 -12.284 1.00 94.06 85 SER A CA 1
ATOM 662 C C . SER A 1 85 ? 7.435 1.856 -11.231 1.00 94.06 85 SER A C 1
ATOM 664 O O . SER A 1 85 ? 6.414 2.324 -10.730 1.00 94.06 85 SER A O 1
ATOM 666 N N . PHE A 1 86 ? 7.953 0.683 -10.861 1.00 94.12 86 PHE A N 1
ATOM 667 C CA . PHE A 1 86 ? 7.332 -0.191 -9.875 1.00 94.12 86 PHE A CA 1
ATOM 668 C C . PHE A 1 86 ? 7.342 0.421 -8.468 1.00 94.12 86 PHE A C 1
ATOM 670 O O . PHE A 1 86 ? 6.317 0.417 -7.790 1.00 94.12 86 PHE A O 1
ATOM 677 N N . MET A 1 87 ? 8.464 1.007 -8.041 1.00 96.12 87 MET A N 1
ATOM 678 C CA . MET A 1 87 ? 8.543 1.692 -6.746 1.00 96.12 87 MET A CA 1
ATOM 679 C C . MET A 1 87 ? 7.570 2.879 -6.680 1.00 96.12 87 MET A C 1
ATOM 681 O O . MET A 1 87 ? 6.829 3.013 -5.708 1.00 96.12 87 MET A O 1
ATOM 685 N N . ILE A 1 88 ? 7.532 3.712 -7.729 1.00 95.62 88 ILE A N 1
ATOM 686 C CA . ILE A 1 88 ? 6.676 4.904 -7.800 1.00 95.62 88 ILE A CA 1
ATOM 687 C C . ILE A 1 88 ? 5.201 4.521 -7.730 1.00 95.62 88 ILE A C 1
ATOM 689 O O . ILE A 1 88 ? 4.468 5.126 -6.956 1.00 95.62 88 ILE A O 1
ATOM 693 N N . GLN A 1 89 ? 4.748 3.536 -8.510 1.00 95.06 89 GLN A N 1
ATOM 694 C CA . GLN A 1 89 ? 3.329 3.180 -8.507 1.00 95.06 89 GLN A CA 1
ATOM 695 C C . GLN A 1 89 ? 2.904 2.538 -7.177 1.00 95.06 89 GLN A C 1
ATOM 697 O O . GLN A 1 89 ? 1.840 2.862 -6.658 1.00 95.06 89 GLN A O 1
ATOM 702 N N . GLU A 1 90 ? 3.735 1.670 -6.588 1.00 96.12 90 GLU A N 1
ATOM 703 C CA . GLU A 1 90 ? 3.371 0.907 -5.388 1.00 96.12 90 GLU A CA 1
ATOM 704 C C . GLU A 1 90 ? 3.422 1.764 -4.109 1.00 96.12 90 GLU A C 1
ATOM 706 O O . GLU A 1 90 ? 2.584 1.569 -3.226 1.00 96.12 90 GLU A O 1
ATOM 711 N N . VAL A 1 91 ? 4.333 2.748 -4.012 1.00 96.94 91 VAL A N 1
ATOM 712 C CA . VAL A 1 91 ? 4.499 3.595 -2.808 1.00 96.94 91 VAL A CA 1
ATOM 713 C C . VAL A 1 91 ? 3.324 4.553 -2.566 1.00 96.94 91 VAL A C 1
ATOM 715 O O . VAL A 1 91 ? 3.093 4.979 -1.433 1.00 96.94 91 VAL A O 1
ATOM 718 N N . VAL A 1 92 ? 2.529 4.863 -3.597 1.00 97.25 92 VAL A N 1
ATOM 719 C CA . VAL A 1 92 ? 1.347 5.734 -3.455 1.00 97.25 92 VAL A CA 1
ATOM 720 C C . VAL A 1 92 ? 0.357 5.157 -2.439 1.00 97.25 92 VAL A C 1
ATOM 722 O O . VAL A 1 92 ? -0.191 5.895 -1.622 1.00 97.25 92 VAL A O 1
ATOM 725 N N . GLY A 1 93 ? 0.173 3.835 -2.437 1.00 95.94 93 GLY A N 1
ATOM 726 C CA . GLY A 1 93 ? -0.763 3.121 -1.565 1.00 95.94 93 GLY A CA 1
ATOM 727 C C . GLY A 1 93 ? -0.516 3.336 -0.067 1.00 95.94 93 GLY A C 1
ATOM 728 O O . GLY A 1 93 ? -1.404 3.864 0.609 1.00 95.94 93 GLY A O 1
ATOM 729 N N . PRO A 1 94 ? 0.663 2.972 0.480 1.00 96.50 94 PRO A N 1
ATOM 730 C CA . PRO A 1 94 ? 0.979 3.165 1.895 1.00 96.50 94 PRO A CA 1
ATOM 731 C C . PRO A 1 94 ? 1.000 4.638 2.312 1.00 96.50 94 PRO A C 1
ATOM 733 O O . PRO A 1 94 ? 0.536 4.948 3.408 1.00 96.50 94 PRO A O 1
ATOM 736 N N . ILE A 1 95 ? 1.460 5.555 1.450 1.00 96.81 95 ILE A N 1
ATOM 737 C CA . ILE A 1 95 ? 1.422 6.997 1.745 1.00 96.81 95 ILE A CA 1
ATOM 738 C C . ILE A 1 95 ? -0.027 7.461 1.912 1.00 96.81 95 ILE A C 1
ATOM 740 O O . ILE A 1 95 ? -0.363 8.099 2.911 1.00 96.81 95 ILE A O 1
ATOM 744 N N . CYS A 1 96 ? -0.901 7.111 0.966 1.00 95.31 96 CYS A N 1
ATOM 745 C CA . CYS A 1 96 ? -2.304 7.516 1.004 1.00 95.31 96 CYS A CA 1
ATOM 746 C C . CYS A 1 96 ? -3.049 6.877 2.186 1.00 95.31 96 CYS A C 1
ATOM 748 O O . CYS A 1 96 ? -3.825 7.547 2.869 1.00 95.31 96 CYS A O 1
ATOM 750 N N . PHE A 1 97 ? -2.761 5.603 2.474 1.00 96.56 97 PHE A N 1
ATOM 751 C CA . PHE A 1 97 ? -3.287 4.895 3.639 1.00 96.56 97 PHE A CA 1
ATOM 752 C C . PHE A 1 97 ? -2.924 5.606 4.946 1.00 96.56 97 PHE A C 1
ATOM 754 O O . PHE A 1 97 ? -3.814 5.937 5.729 1.00 96.56 97 PHE A O 1
ATOM 761 N N . LEU A 1 98 ? -1.635 5.886 5.170 1.00 95.69 98 LEU A N 1
ATOM 762 C CA . LEU A 1 98 ? -1.160 6.545 6.387 1.00 95.69 98 LEU A CA 1
ATOM 763 C C . LEU A 1 98 ? -1.722 7.959 6.513 1.00 95.69 98 LEU A C 1
ATOM 765 O O . LEU A 1 98 ? -2.263 8.306 7.560 1.00 95.69 98 LEU A O 1
ATOM 769 N N . TYR A 1 99 ? -1.666 8.751 5.440 1.00 95.44 99 TYR A N 1
ATOM 770 C CA . TYR A 1 99 ? -2.240 10.095 5.414 1.00 95.44 99 TYR A CA 1
ATOM 771 C C . TYR A 1 99 ? -3.720 10.083 5.817 1.00 95.44 99 TYR A C 1
ATOM 773 O O . TYR A 1 99 ? -4.154 10.864 6.672 1.00 95.44 99 TYR A O 1
ATOM 781 N N . ARG A 1 100 ? -4.505 9.161 5.245 1.00 93.56 100 ARG A N 1
ATOM 782 C CA . ARG A 1 100 ? -5.935 9.077 5.536 1.00 93.56 100 ARG A CA 1
ATOM 783 C C . ARG A 1 100 ? -6.210 8.565 6.946 1.00 93.56 100 ARG A C 1
ATOM 785 O O . ARG A 1 100 ? -7.109 9.090 7.596 1.00 93.56 100 ARG A O 1
ATOM 792 N N . LEU A 1 101 ? -5.440 7.590 7.422 1.00 92.88 101 LEU A N 1
ATOM 793 C CA . LEU A 1 101 ? -5.572 7.051 8.772 1.00 92.88 101 LEU A CA 1
ATOM 794 C C . LEU A 1 101 ? -5.270 8.119 9.834 1.00 92.88 101 LEU A C 1
ATOM 796 O O . LEU A 1 101 ? -6.047 8.280 10.772 1.00 92.88 101 LEU A O 1
ATOM 800 N N . LEU A 1 102 ? -4.204 8.902 9.636 1.00 92.25 102 LEU A N 1
ATOM 801 C CA . LEU A 1 102 ? -3.838 10.028 10.502 1.00 92.25 102 LEU A CA 1
ATOM 802 C C . LEU A 1 102 ? -4.908 11.128 10.501 1.00 92.25 102 LEU A C 1
ATOM 804 O O . LEU A 1 102 ? -5.191 11.717 11.541 1.00 92.25 102 LEU A O 1
ATOM 808 N N . SER A 1 103 ? -5.560 11.359 9.358 1.00 91.19 103 SER A N 1
ATOM 809 C CA . SER A 1 103 ? -6.634 12.354 9.228 1.00 91.19 103 SER A CA 1
ATOM 810 C C . SER A 1 103 ? -7.887 12.029 10.054 1.00 91.19 103 SER A C 1
ATOM 812 O O . SER A 1 103 ? -8.700 12.921 10.284 1.00 91.19 103 SER A O 1
ATOM 814 N N . TYR A 1 104 ? -8.078 10.781 10.498 1.00 87.44 104 TYR A N 1
ATOM 815 C CA . TYR A 1 104 ? -9.219 10.422 11.348 1.00 87.44 104 TYR A CA 1
ATOM 816 C C . TYR A 1 104 ? -9.038 10.831 12.819 1.00 87.44 104 TYR A C 1
ATOM 818 O O . TYR A 1 104 ? -10.027 10.863 13.548 1.00 87.44 104 TYR A O 1
ATOM 826 N N . GLY A 1 105 ? -7.817 11.152 13.269 1.00 76.81 105 GLY A N 1
ATOM 827 C CA . GLY A 1 105 ? -7.548 11.740 14.592 1.00 76.81 105 GLY A CA 1
ATOM 828 C C . GLY A 1 105 ? -7.949 10.897 15.815 1.00 76.81 105 GLY A C 1
ATOM 829 O O . GLY A 1 105 ? -7.889 11.383 16.940 1.00 76.81 105 GLY A O 1
ATOM 830 N N . SER A 1 106 ? -8.375 9.647 15.622 1.00 75.25 106 SER A N 1
ATOM 831 C CA . SER A 1 106 ? -8.878 8.761 16.676 1.00 75.25 106 SER A CA 1
ATOM 832 C C . SER A 1 106 ? -7.800 7.805 17.181 1.00 75.25 106 SER A C 1
ATOM 834 O O . SER A 1 106 ? -7.071 7.228 16.374 1.00 75.25 106 SER A O 1
ATOM 836 N N . SER A 1 107 ? -7.766 7.553 18.494 1.00 85.75 107 SER A N 1
ATOM 837 C CA . SER A 1 107 ? -6.971 6.454 19.059 1.00 85.75 107 SER A CA 1
ATOM 838 C C . SER A 1 107 ? -7.418 5.122 18.450 1.00 85.75 107 SER A C 1
ATOM 840 O O . SER A 1 107 ? -8.599 4.772 18.504 1.00 85.75 107 SER A O 1
ATOM 842 N N . LEU A 1 108 ? -6.481 4.408 17.826 1.00 89.31 108 LEU A N 1
ATOM 843 C CA . LEU A 1 108 ? -6.745 3.135 17.161 1.00 89.31 108 LEU A CA 1
ATOM 844 C C . LEU A 1 108 ? -6.780 2.004 18.188 1.00 89.31 108 LEU A C 1
ATOM 846 O O . LEU A 1 108 ? -5.900 1.910 19.046 1.00 89.31 108 LEU A O 1
ATOM 850 N N . SER A 1 109 ? -7.747 1.097 18.065 1.00 91.50 109 SER A N 1
ATOM 851 C CA . SER A 1 109 ? -7.765 -0.134 18.862 1.00 91.50 109 SER A CA 1
ATOM 852 C C . SER A 1 109 ? -6.581 -1.041 18.504 1.00 91.50 109 SER A C 1
ATOM 854 O O . SER A 1 109 ? -6.007 -0.932 17.419 1.00 91.50 109 SER A O 1
ATOM 856 N N . GLY A 1 110 ? -6.225 -1.986 19.381 1.00 90.44 110 GLY A N 1
ATOM 857 C CA . GLY A 1 110 ? -5.106 -2.905 19.125 1.00 90.44 110 GLY A CA 1
ATOM 858 C C . GLY A 1 110 ? -5.244 -3.684 17.809 1.00 90.44 110 GLY A C 1
ATOM 859 O O . GLY A 1 110 ? -4.271 -3.843 17.077 1.00 90.44 110 GLY A O 1
ATOM 860 N N . LEU A 1 111 ? -6.466 -4.091 17.444 1.00 91.06 111 LEU A N 1
ATOM 861 C CA . LEU A 1 111 ? -6.722 -4.772 16.172 1.00 91.06 111 LEU A CA 1
ATOM 862 C C . LEU A 1 111 ? -6.553 -3.836 14.965 1.00 91.06 111 LEU A C 1
ATOM 864 O O . LEU A 1 111 ? -6.022 -4.249 13.937 1.00 91.06 111 LEU A O 1
ATOM 868 N N . GLN A 1 112 ? -6.972 -2.574 15.084 1.00 93.06 112 GLN A N 1
ATOM 869 C CA . GLN A 1 112 ? -6.785 -1.572 14.032 1.00 93.06 112 GLN A CA 1
ATOM 870 C C . GLN A 1 112 ? -5.305 -1.245 13.828 1.00 93.06 112 GLN A C 1
ATOM 872 O O . GLN A 1 112 ? -4.856 -1.124 12.688 1.00 93.06 112 GLN A O 1
ATOM 877 N N . GLN A 1 113 ? -4.535 -1.149 14.915 1.00 93.44 113 GLN A N 1
ATOM 878 C CA . GLN A 1 113 ? -3.084 -0.979 14.858 1.00 93.44 113 GLN A CA 1
ATOM 879 C C . GLN A 1 113 ? -2.417 -2.180 14.183 1.00 93.44 113 GLN A C 1
ATOM 881 O O . GLN A 1 113 ? -1.613 -1.990 13.275 1.00 93.44 113 GLN A O 1
ATOM 886 N N . LEU A 1 114 ? -2.806 -3.406 14.553 1.00 93.50 114 LEU A N 1
ATOM 887 C CA . LEU A 1 114 ? -2.293 -4.630 13.935 1.00 93.50 114 LEU A CA 1
ATOM 888 C C . LEU A 1 114 ? -2.594 -4.676 12.430 1.00 93.50 114 LEU A C 1
ATOM 890 O O . LEU A 1 114 ? -1.684 -4.881 11.631 1.00 93.50 114 LEU A O 1
ATOM 894 N N . ALA A 1 115 ? -3.842 -4.422 12.027 1.00 94.25 115 ALA A N 1
ATOM 895 C CA . ALA A 1 115 ? -4.231 -4.389 10.617 1.00 94.25 115 ALA A CA 1
ATOM 896 C C . ALA A 1 115 ? -3.479 -3.295 9.835 1.00 94.25 115 ALA A C 1
ATOM 898 O O . ALA A 1 115 ? -3.046 -3.524 8.705 1.00 94.25 115 ALA A O 1
ATOM 899 N N . SER A 1 116 ? -3.271 -2.127 10.453 1.00 95.38 116 SER A N 1
ATOM 900 C CA . SER A 1 116 ? -2.479 -1.038 9.869 1.00 95.38 116 SER A CA 1
ATOM 901 C C . SER A 1 116 ? -1.019 -1.440 9.683 1.00 95.38 116 SER A C 1
ATOM 903 O O . SER A 1 116 ? -0.457 -1.225 8.612 1.00 95.38 116 SER A O 1
ATOM 905 N N . ALA A 1 117 ? -0.413 -2.063 10.695 1.00 95.31 117 ALA A N 1
ATOM 906 C CA . ALA A 1 117 ? 0.964 -2.536 10.637 1.00 95.31 117 ALA A CA 1
ATOM 907 C C . ALA A 1 117 ? 1.141 -3.601 9.548 1.00 95.31 117 ALA A C 1
ATOM 909 O O . ALA A 1 117 ? 2.077 -3.514 8.761 1.00 95.31 117 ALA A O 1
ATOM 910 N N . M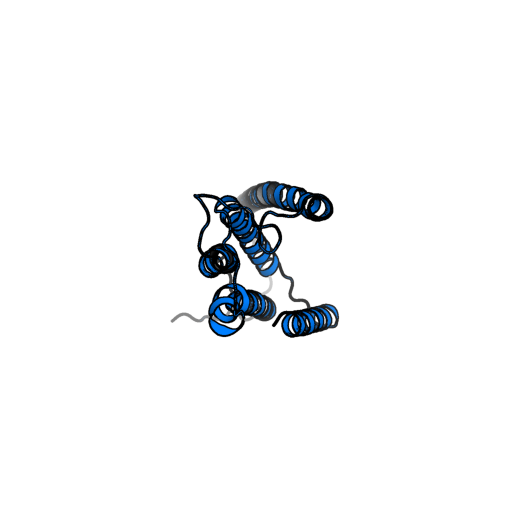ET A 1 118 ? 0.212 -4.556 9.441 1.00 95.50 118 MET A N 1
ATOM 911 C CA . MET A 1 118 ? 0.223 -5.573 8.385 1.00 95.50 118 MET A CA 1
ATOM 912 C C . MET A 1 118 ? 0.168 -4.948 6.986 1.00 95.50 118 MET A C 1
ATOM 914 O O . MET A 1 118 ? 0.951 -5.329 6.117 1.00 95.50 118 MET A O 1
ATOM 918 N N . PHE A 1 119 ? -0.710 -3.962 6.772 1.00 95.75 119 PHE A N 1
ATOM 919 C CA . PHE A 1 119 ? -0.805 -3.248 5.497 1.00 95.75 119 PHE A CA 1
ATOM 920 C C . PHE A 1 119 ? 0.498 -2.510 5.163 1.00 95.75 119 PHE A C 1
ATOM 922 O O . PHE A 1 119 ? 1.035 -2.662 4.066 1.00 95.75 119 PHE A O 1
ATOM 929 N N . VAL A 1 120 ? 1.035 -1.740 6.113 1.00 96.25 120 VAL A N 1
ATOM 930 C CA . VAL A 1 120 ? 2.260 -0.955 5.909 1.00 96.25 120 VAL A CA 1
ATOM 931 C C . VAL A 1 120 ? 3.469 -1.858 5.687 1.00 96.25 120 VAL A C 1
ATOM 933 O O . VAL A 1 120 ? 4.241 -1.596 4.772 1.00 96.25 120 VAL A O 1
ATOM 936 N N . LEU A 1 121 ? 3.626 -2.939 6.457 1.00 95.06 121 LEU A N 1
ATOM 937 C CA . LEU A 1 121 ? 4.730 -3.889 6.289 1.00 95.06 121 LEU A CA 1
ATOM 938 C C . LEU A 1 121 ? 4.657 -4.612 4.944 1.00 95.06 121 LEU A C 1
ATOM 940 O O . LEU A 1 121 ? 5.674 -4.728 4.260 1.00 95.06 121 LEU A O 1
ATOM 944 N N . HIS A 1 122 ? 3.462 -5.039 4.526 1.00 95.06 122 HIS A N 1
ATOM 945 C CA . HIS A 1 122 ? 3.263 -5.621 3.201 1.00 95.06 122 HIS A CA 1
ATOM 946 C C . HIS A 1 122 ? 3.713 -4.655 2.100 1.00 95.06 122 HIS A C 1
ATOM 948 O O . HIS A 1 122 ? 4.480 -5.032 1.213 1.00 95.06 122 HIS A O 1
ATOM 954 N N . TYR A 1 123 ? 3.285 -3.395 2.180 1.00 95.75 123 TYR A N 1
ATOM 955 C CA . TYR A 1 123 ? 3.637 -2.393 1.183 1.00 95.75 123 TYR A CA 1
ATOM 956 C C . TYR A 1 123 ? 5.078 -1.903 1.275 1.00 95.75 123 TYR A C 1
ATOM 958 O O . TYR A 1 123 ? 5.646 -1.561 0.244 1.00 95.75 123 TYR A O 1
ATOM 966 N N . LEU A 1 124 ? 5.704 -1.901 2.449 1.00 94.31 124 LEU A N 1
ATOM 967 C CA . LEU A 1 124 ? 7.132 -1.627 2.597 1.00 94.31 124 LEU A CA 1
ATOM 968 C C . LEU A 1 124 ? 7.952 -2.697 1.876 1.00 94.31 124 LEU A C 1
ATOM 970 O O . LEU A 1 124 ? 8.856 -2.369 1.102 1.00 94.31 124 LEU A O 1
ATOM 974 N N . ASN A 1 125 ? 7.590 -3.969 2.073 1.00 94.12 125 ASN A N 1
ATOM 975 C CA . ASN A 1 125 ? 8.193 -5.057 1.321 1.00 94.12 125 ASN A CA 1
ATOM 976 C C . ASN A 1 125 ? 7.966 -4.860 -0.181 1.00 94.12 125 ASN A C 1
ATOM 978 O O . ASN A 1 125 ? 8.917 -4.824 -0.947 1.00 94.12 125 ASN A O 1
ATOM 982 N N . ARG A 1 126 ? 6.717 -4.652 -0.600 1.00 93.19 126 ARG A N 1
ATOM 983 C CA . ARG A 1 126 ? 6.349 -4.588 -2.016 1.00 93.19 126 ARG A CA 1
ATOM 984 C C . ARG A 1 126 ? 6.934 -3.380 -2.748 1.00 93.19 126 ARG A C 1
ATOM 986 O O . ARG A 1 126 ? 7.428 -3.533 -3.853 1.00 93.19 126 ARG A O 1
ATOM 993 N N . SER A 1 127 ? 6.892 -2.190 -2.158 1.00 94.12 127 SER A N 1
ATOM 994 C CA . SER A 1 127 ? 7.288 -0.950 -2.839 1.00 94.12 127 SER A CA 1
ATOM 995 C C . SER A 1 127 ? 8.776 -0.624 -2.726 1.00 94.12 127 SER A C 1
ATOM 997 O O . SER A 1 127 ? 9.284 0.084 -3.589 1.00 94.12 127 SER A O 1
ATOM 999 N N . ILE A 1 128 ? 9.480 -1.123 -1.699 1.00 94.12 128 ILE A N 1
ATOM 1000 C CA . ILE A 1 128 ? 10.877 -0.743 -1.429 1.00 94.12 128 ILE A CA 1
ATOM 1001 C C . ILE A 1 128 ? 11.791 -1.964 -1.329 1.00 94.12 128 ILE A C 1
ATOM 1003 O O . ILE A 1 128 ? 12.747 -2.058 -2.095 1.00 94.12 128 ILE A O 1
ATOM 1007 N N . LEU A 1 129 ? 11.523 -2.907 -0.419 1.00 94.00 129 LEU A N 1
ATOM 1008 C CA . LEU A 1 129 ? 12.481 -3.994 -0.163 1.00 94.00 129 LEU A CA 1
ATOM 1009 C C . LEU A 1 129 ? 12.590 -4.959 -1.348 1.00 94.00 129 LEU A C 1
ATOM 1011 O O . LEU A 1 129 ? 13.689 -5.266 -1.805 1.00 94.00 129 LEU A O 1
ATOM 1015 N N . PHE A 1 130 ? 11.453 -5.399 -1.879 1.00 92.94 130 PHE A N 1
ATOM 1016 C CA . PHE A 1 130 ? 11.388 -6.350 -2.978 1.00 92.94 130 PHE A CA 1
ATOM 1017 C C . PHE A 1 130 ? 12.053 -5.797 -4.251 1.00 92.94 130 PHE A C 1
ATOM 1019 O O . PHE A 1 130 ? 12.924 -6.482 -4.790 1.00 92.94 130 PHE A O 1
ATOM 1026 N N . PRO A 1 131 ? 11.783 -4.551 -4.695 1.00 92.44 131 PRO A N 1
ATOM 1027 C CA . PRO A 1 131 ? 12.429 -4.014 -5.892 1.00 92.44 131 PRO A CA 1
ATOM 1028 C C . PRO A 1 131 ? 13.919 -3.733 -5.763 1.00 92.44 131 PRO A C 1
ATOM 1030 O O . PRO A 1 131 ? 14.629 -3.769 -6.773 1.00 92.44 131 PRO A O 1
ATOM 1033 N N . LEU A 1 132 ? 14.389 -3.425 -4.554 1.00 92.94 132 LEU A N 1
ATOM 1034 C CA . LEU A 1 132 ? 15.789 -3.093 -4.314 1.00 92.94 132 LEU A CA 1
ATOM 1035 C C . LEU A 1 132 ? 16.658 -4.327 -4.070 1.00 92.94 132 LEU A C 1
ATOM 1037 O O . LEU A 1 132 ? 17.804 -4.335 -4.511 1.00 92.94 132 LEU A O 1
ATOM 1041 N N . PHE A 1 133 ? 16.131 -5.346 -3.388 1.00 92.38 133 PHE A N 1
ATOM 1042 C CA . PHE A 1 133 ? 16.954 -6.439 -2.861 1.00 92.38 133 PHE A CA 1
ATOM 1043 C C . PHE A 1 133 ? 16.568 -7.828 -3.362 1.00 92.38 133 PHE A C 1
ATOM 1045 O O . PHE A 1 133 ? 17.430 -8.701 -3.397 1.00 92.38 133 PHE A O 1
ATOM 1052 N N . VAL A 1 134 ? 15.307 -8.052 -3.736 1.00 90.44 134 VAL A N 1
ATOM 1053 C CA . VAL A 1 134 ? 14.818 -9.400 -4.073 1.00 90.44 134 VAL A CA 1
ATOM 1054 C C . VAL A 1 134 ? 14.721 -9.590 -5.581 1.00 90.44 134 VAL A C 1
ATOM 1056 O O . VAL A 1 134 ? 15.227 -10.570 -6.119 1.00 90.44 134 VAL A O 1
ATOM 1059 N N . GLN A 1 135 ? 14.099 -8.645 -6.284 1.00 89.75 135 GLN A N 1
ATOM 1060 C CA . GLN A 1 135 ? 13.814 -8.793 -7.703 1.00 89.75 135 GLN A CA 1
ATOM 1061 C C . GLN A 1 135 ? 15.013 -8.350 -8.566 1.00 89.75 135 GLN A C 1
ATOM 1063 O O . GLN A 1 135 ? 15.341 -7.156 -8.619 1.00 89.75 135 GLN A O 1
ATOM 1068 N N . PRO A 1 136 ? 15.645 -9.275 -9.317 1.00 85.06 136 PRO A N 1
ATOM 1069 C CA . PRO A 1 136 ? 16.866 -8.971 -10.060 1.00 85.06 136 PRO A CA 1
ATOM 1070 C C . PRO A 1 136 ? 16.605 -8.094 -11.289 1.00 85.06 136 PRO A C 1
ATOM 1072 O O . PRO A 1 136 ? 17.436 -7.259 -11.645 1.00 85.06 136 PRO A O 1
ATOM 1075 N N . SER A 1 137 ? 15.447 -8.259 -11.934 1.00 87.06 137 SER A N 1
ATOM 1076 C CA . SER A 1 137 ? 15.136 -7.616 -13.210 1.00 87.06 137 SER A CA 1
ATOM 1077 C C . SER A 1 137 ? 13.719 -7.055 -13.248 1.00 87.06 137 SER A C 1
ATOM 1079 O O . SER A 1 137 ? 12.772 -7.695 -12.784 1.00 87.06 137 SER A O 1
ATOM 1081 N N . TYR A 1 138 ? 13.594 -5.870 -13.844 1.00 88.44 138 TYR A N 1
ATOM 1082 C CA . TYR A 1 138 ? 12.338 -5.184 -14.113 1.00 88.44 138 TYR A CA 1
ATOM 1083 C C . TYR A 1 138 ? 12.315 -4.722 -15.565 1.00 88.44 138 TYR A C 1
ATOM 1085 O O . TYR A 1 138 ? 13.239 -4.046 -16.012 1.00 88.44 138 TYR A O 1
ATOM 1093 N N . SER A 1 139 ? 11.236 -5.034 -16.279 1.00 89.56 139 SER A N 1
ATOM 1094 C CA . SER A 1 139 ? 10.966 -4.429 -17.581 1.00 89.56 139 SER A CA 1
ATOM 1095 C C . SER A 1 139 ? 10.546 -2.974 -17.409 1.00 89.56 139 SER A C 1
ATOM 1097 O O . SER A 1 139 ? 9.737 -2.671 -16.524 1.00 89.56 139 SER A O 1
ATOM 1099 N N . ASP A 1 140 ? 11.008 -2.105 -18.299 1.00 91.50 140 ASP A N 1
ATOM 1100 C CA . ASP A 1 140 ? 10.514 -0.733 -18.386 1.00 91.50 140 ASP A CA 1
ATOM 1101 C C . ASP A 1 140 ? 8.994 -0.691 -18.521 1.00 91.50 140 ASP A C 1
ATOM 1103 O O . ASP A 1 140 ? 8.366 -1.617 -19.036 1.00 91.50 140 ASP A O 1
ATOM 1107 N N . SER A 1 141 ? 8.397 0.375 -18.000 1.00 92.50 141 SER A N 1
ATOM 1108 C CA . SER A 1 141 ? 6.947 0.537 -17.981 1.00 92.50 141 SER A CA 1
ATOM 1109 C C . SER A 1 141 ? 6.563 1.881 -18.564 1.00 92.50 141 SER A C 1
ATOM 1111 O O . SER A 1 141 ? 7.172 2.910 -18.268 1.00 92.50 141 SER A O 1
ATOM 1113 N N . HIS A 1 142 ? 5.524 1.883 -19.391 1.00 92.44 142 HIS A N 1
ATOM 1114 C CA . HIS A 1 142 ? 4.940 3.118 -19.887 1.00 92.44 142 HIS A CA 1
ATOM 1115 C C . HIS A 1 142 ? 4.404 3.980 -18.754 1.00 92.44 142 HIS A C 1
ATOM 1117 O O . HIS A 1 142 ? 3.726 3.483 -17.854 1.00 92.44 142 HIS A O 1
ATOM 1123 N N . LEU A 1 143 ? 4.594 5.294 -18.872 1.00 92.25 143 LEU A N 1
ATOM 1124 C CA . LEU A 1 143 ? 4.060 6.262 -17.922 1.00 92.25 143 LEU A CA 1
ATOM 1125 C C . LEU A 1 143 ? 2.549 6.090 -17.697 1.00 92.25 143 LEU A C 1
ATOM 1127 O O . LEU A 1 143 ? 2.092 6.178 -16.565 1.00 92.25 143 LEU A O 1
ATOM 1131 N N . GLY A 1 144 ? 1.776 5.768 -18.741 1.00 91.56 144 GLY A N 1
ATOM 1132 C CA . GLY A 1 144 ? 0.338 5.509 -18.607 1.00 91.56 144 GLY A CA 1
ATOM 1133 C C . GLY A 1 144 ? 0.004 4.346 -17.664 1.00 91.56 144 GLY A C 1
ATOM 1134 O O . GLY A 1 144 ? -0.945 4.444 -16.888 1.00 91.56 144 GLY A O 1
ATOM 1135 N N . VAL A 1 145 ? 0.814 3.281 -17.669 1.00 91.25 145 VAL A N 1
ATOM 1136 C CA . VAL A 1 145 ? 0.657 2.143 -16.747 1.00 91.25 145 VAL A CA 1
ATOM 1137 C C . VAL A 1 145 ? 0.987 2.574 -15.322 1.00 91.25 145 VAL A C 1
ATOM 1139 O O . VAL A 1 145 ? 0.195 2.323 -14.420 1.00 91.25 145 VAL A O 1
ATOM 1142 N N . VAL A 1 146 ? 2.102 3.287 -15.134 1.00 93.88 146 VAL A N 1
ATOM 1143 C CA . VAL A 1 146 ? 2.535 3.790 -13.818 1.00 93.88 146 VAL A CA 1
ATOM 1144 C C . VAL A 1 146 ? 1.483 4.717 -13.208 1.00 93.88 146 VAL A C 1
ATOM 1146 O O . VAL A 1 146 ? 1.158 4.591 -12.031 1.00 93.88 146 VAL A O 1
ATOM 1149 N N . LEU A 1 147 ? 0.903 5.617 -14.007 1.00 93.81 147 LEU A N 1
ATOM 1150 C CA . LEU A 1 147 ? -0.156 6.524 -13.561 1.00 93.81 147 LEU A CA 1
ATOM 1151 C C . LEU A 1 147 ? -1.450 5.779 -13.228 1.00 93.81 147 LEU A C 1
ATOM 1153 O O . LEU A 1 147 ? -2.079 6.077 -12.216 1.00 93.81 147 LEU A O 1
ATOM 1157 N N . SER A 1 148 ? -1.844 4.800 -14.047 1.00 91.12 148 SER A N 1
ATOM 1158 C CA . SER A 1 148 ? -3.036 3.987 -13.787 1.00 91.12 148 SER A CA 1
ATOM 1159 C C . SER A 1 148 ? -2.885 3.160 -12.508 1.00 91.12 148 SER A C 1
ATOM 1161 O O . SER A 1 148 ? -3.773 3.181 -11.655 1.00 91.12 148 SER A O 1
ATOM 1163 N N . ALA A 1 149 ? -1.739 2.501 -12.329 1.00 92.25 149 ALA A N 1
ATOM 1164 C CA . ALA A 1 149 ? -1.426 1.751 -11.121 1.00 92.25 149 ALA A CA 1
ATOM 1165 C C . ALA A 1 149 ? -1.322 2.673 -9.895 1.00 92.25 149 ALA A C 1
ATOM 1167 O O . ALA A 1 149 ? -1.893 2.367 -8.853 1.00 92.25 149 ALA A O 1
ATOM 1168 N N . GLY A 1 150 ? -0.682 3.837 -10.022 1.00 94.25 150 GLY A N 1
ATOM 1169 C CA . GLY A 1 150 ? -0.617 4.837 -8.955 1.00 94.25 150 GLY A CA 1
ATOM 1170 C C . GLY A 1 150 ? -1.997 5.361 -8.546 1.00 94.25 150 GLY A C 1
ATOM 1171 O O . GLY A 1 150 ? -2.282 5.484 -7.356 1.00 94.25 150 GLY A O 1
ATOM 1172 N N . LEU A 1 151 ? -2.894 5.608 -9.507 1.00 92.00 151 LEU A N 1
ATOM 1173 C CA . LEU A 1 151 ? -4.276 6.007 -9.229 1.00 92.00 151 LEU A CA 1
ATOM 1174 C C . LEU A 1 151 ? -5.053 4.894 -8.516 1.00 92.00 151 LEU A C 1
ATOM 1176 O O . LEU A 1 151 ? -5.772 5.165 -7.554 1.00 92.00 151 LEU A O 1
ATOM 1180 N N . TRP A 1 152 ? -4.884 3.642 -8.946 1.00 89.19 152 TRP A N 1
ATOM 1181 C CA . TRP A 1 152 ? -5.448 2.498 -8.234 1.00 89.19 152 TRP A CA 1
ATOM 1182 C C . TRP A 1 152 ? -4.943 2.439 -6.791 1.00 89.19 152 TRP A C 1
ATOM 1184 O O . TRP A 1 152 ? -5.744 2.304 -5.869 1.00 89.19 152 TRP A O 1
ATOM 1194 N N . GLN A 1 153 ? -3.639 2.617 -6.584 1.00 95.06 153 GLN A N 1
ATOM 1195 C CA . GLN A 1 153 ? -3.012 2.597 -5.267 1.00 95.06 153 GLN A CA 1
ATOM 1196 C C . GLN A 1 153 ? -3.498 3.742 -4.369 1.00 95.06 153 GLN A C 1
ATOM 1198 O O . GLN A 1 153 ? -3.754 3.524 -3.184 1.00 95.06 153 GLN A O 1
ATOM 1203 N N . LEU A 1 154 ? -3.732 4.929 -4.930 1.00 92.88 154 LEU A N 1
ATOM 1204 C CA . LEU A 1 154 ? -4.363 6.053 -4.236 1.00 92.88 154 LEU A CA 1
ATOM 1205 C C . LEU A 1 154 ? -5.766 5.683 -3.732 1.00 92.88 154 LEU A C 1
ATOM 1207 O O . LEU A 1 154 ? -6.084 5.869 -2.550 1.00 92.88 154 LEU A O 1
ATOM 1211 N N . CYS A 1 155 ? -6.604 5.117 -4.605 1.00 90.62 155 CYS A N 1
ATOM 1212 C CA . CYS A 1 155 ? -7.945 4.672 -4.235 1.00 90.62 155 CYS A CA 1
ATOM 1213 C C . CYS A 1 155 ? -7.899 3.543 -3.196 1.00 90.62 155 CYS A C 1
ATOM 1215 O O . CYS A 1 155 ? -8.608 3.598 -2.190 1.00 90.62 155 CYS A O 1
ATOM 1217 N N . ASN A 1 156 ? -7.047 2.541 -3.420 1.00 91.56 156 ASN A N 1
ATOM 1218 C CA . ASN A 1 156 ? -6.898 1.375 -2.560 1.00 91.56 156 ASN A CA 1
ATOM 1219 C C . ASN A 1 156 ? -6.460 1.780 -1.148 1.00 91.56 156 ASN A C 1
ATOM 1221 O O . ASN A 1 156 ? -7.141 1.436 -0.185 1.00 91.56 156 ASN A O 1
ATOM 1225 N N . GLY A 1 157 ? -5.398 2.581 -1.022 1.00 93.81 157 GLY A N 1
ATOM 1226 C CA . GLY A 1 157 ? -4.908 3.059 0.272 1.00 93.81 157 GLY A CA 1
ATOM 1227 C C . GLY A 1 157 ? -5.975 3.836 1.047 1.00 93.81 157 GLY A C 1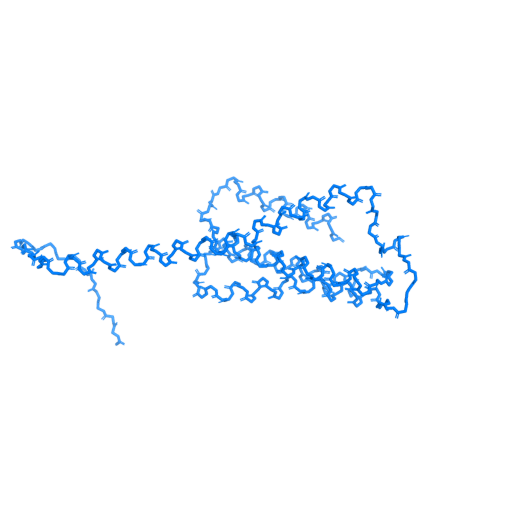
ATOM 1228 O O . GLY A 1 157 ? -6.171 3.605 2.241 1.00 93.81 157 GLY A O 1
ATOM 1229 N N . THR A 1 158 ? -6.742 4.685 0.358 1.00 91.69 158 THR A N 1
ATOM 1230 C CA . THR A 1 158 ? -7.829 5.461 0.977 1.00 91.69 158 THR A CA 1
ATOM 1231 C C . THR A 1 158 ? -8.967 4.570 1.485 1.00 91.69 158 THR A C 1
ATOM 1233 O O . THR A 1 158 ? -9.429 4.733 2.620 1.00 91.69 158 THR A O 1
ATOM 1236 N N . ILE A 1 159 ? -9.416 3.613 0.665 1.00 90.50 159 ILE A N 1
ATOM 1237 C CA . ILE A 1 159 ? -10.485 2.670 1.024 1.00 90.50 159 ILE A CA 1
ATOM 1238 C C . ILE A 1 159 ? -10.044 1.795 2.200 1.00 90.50 159 ILE A C 1
ATOM 1240 O O . ILE A 1 159 ? -10.802 1.626 3.155 1.00 90.50 159 ILE A O 1
ATOM 1244 N N . GLN A 1 160 ? -8.809 1.297 2.179 1.00 93.31 160 GLN A N 1
ATOM 1245 C CA . GLN A 1 160 ? -8.284 0.437 3.236 1.00 93.31 160 GLN A CA 1
ATOM 1246 C C . GLN A 1 160 ? -8.125 1.184 4.561 1.00 93.31 160 GLN A C 1
ATOM 1248 O O . GLN A 1 160 ? -8.491 0.648 5.606 1.00 93.31 160 GLN A O 1
ATOM 1253 N N . ALA A 1 161 ? -7.686 2.445 4.544 1.00 93.62 161 ALA A N 1
ATOM 1254 C CA . ALA A 1 161 ? -7.634 3.267 5.754 1.00 93.62 161 ALA A CA 1
ATOM 1255 C C . ALA A 1 161 ? -9.029 3.468 6.362 1.00 93.62 161 ALA A C 1
ATOM 1257 O O . ALA A 1 161 ? -9.205 3.388 7.578 1.00 93.62 161 ALA A O 1
ATOM 1258 N N . MET A 1 162 ? -10.045 3.690 5.522 1.00 91.19 162 MET A N 1
ATOM 1259 C CA . MET A 1 162 ? -11.431 3.773 5.980 1.00 91.19 162 MET A CA 1
ATOM 1260 C C . MET A 1 162 ? -11.926 2.443 6.560 1.00 91.19 162 MET A C 1
ATOM 1262 O O . MET A 1 162 ? -12.588 2.442 7.598 1.00 91.19 162 MET A O 1
ATOM 1266 N N . ALA A 1 163 ? -11.615 1.325 5.903 1.00 90.62 163 ALA A N 1
ATOM 1267 C CA . ALA A 1 163 ? -12.005 -0.006 6.354 1.00 90.62 163 ALA A CA 1
ATOM 1268 C C . ALA A 1 163 ? -11.393 -0.332 7.723 1.00 90.62 163 ALA A C 1
ATOM 1270 O O . ALA A 1 163 ? -12.106 -0.794 8.611 1.00 90.62 163 ALA A O 1
ATOM 1271 N N . VAL A 1 164 ? -10.111 -0.012 7.925 1.00 93.06 164 VAL A N 1
ATOM 1272 C CA . VAL A 1 164 ? -9.434 -0.165 9.219 1.00 93.06 164 VAL A CA 1
ATOM 1273 C C . VAL A 1 164 ? -10.065 0.734 10.278 1.00 93.06 164 VAL A C 1
ATOM 1275 O O . VAL A 1 164 ? -10.399 0.256 11.357 1.00 93.06 164 VAL A O 1
ATOM 1278 N N . HIS A 1 165 ? -10.309 2.011 9.981 1.00 90.88 165 HIS A N 1
ATOM 1279 C CA . HIS A 1 165 ? -10.940 2.923 10.940 1.00 90.88 165 HIS A CA 1
ATOM 1280 C C . HIS A 1 165 ? -12.343 2.454 11.374 1.00 90.88 165 HIS A C 1
ATOM 1282 O O . HIS A 1 165 ? -12.727 2.616 12.530 1.00 90.88 165 HIS A O 1
ATOM 1288 N N . LYS A 1 166 ? -13.099 1.826 10.466 1.00 89.44 166 LYS A N 1
ATOM 1289 C CA . LYS A 1 166 ? -14.428 1.254 10.741 1.00 89.44 166 LYS A CA 1
ATOM 1290 C C . LYS A 1 166 ? -14.380 -0.182 11.286 1.00 89.44 166 LYS A C 1
ATOM 1292 O O . LYS A 1 166 ? -15.441 -0.748 11.548 1.00 89.44 166 LYS A O 1
ATOM 1297 N N . LEU A 1 167 ? -13.196 -0.783 11.430 1.00 88.25 167 LEU A N 1
ATOM 1298 C CA . LEU A 1 167 ? -13.050 -2.181 11.827 1.00 88.25 167 LEU A CA 1
ATOM 1299 C C . LEU A 1 167 ? -13.582 -2.377 13.258 1.00 88.25 167 LEU A C 1
ATOM 1301 O O . LEU A 1 167 ? -13.040 -1.775 14.189 1.00 88.25 167 LEU A O 1
ATOM 1305 N N . PRO A 1 168 ? -14.623 -3.204 13.460 1.00 85.31 168 PRO A N 1
ATOM 1306 C CA . PRO A 1 168 ? -15.111 -3.497 14.799 1.00 85.31 168 PRO A CA 1
ATOM 1307 C C . PRO A 1 168 ? -14.063 -4.285 15.591 1.00 85.31 168 PRO A C 1
ATOM 1309 O O . PRO A 1 168 ? -13.265 -5.029 15.019 1.00 85.31 168 PRO A O 1
ATOM 1312 N N . SER A 1 169 ? -14.101 -4.176 16.920 1.00 80.38 169 SER A N 1
ATOM 1313 C CA . SER A 1 169 ? -13.319 -5.035 17.815 1.00 80.38 169 SER A CA 1
ATOM 1314 C C . SER A 1 169 ? -13.846 -6.470 17.740 1.00 80.38 169 SER A C 1
ATOM 1316 O O . SER A 1 169 ? -14.698 -6.873 18.527 1.00 80.38 169 SER A O 1
ATOM 1318 N N . VAL A 1 170 ? -13.381 -7.227 16.748 1.00 79.19 170 VAL A N 1
ATOM 1319 C CA . VAL A 1 170 ? -13.716 -8.641 16.555 1.00 79.19 170 VAL A CA 1
ATOM 1320 C C . VAL A 1 170 ? -12.583 -9.516 17.077 1.00 79.19 170 VAL A C 1
ATOM 1322 O O . VAL A 1 170 ? -11.438 -9.419 16.636 1.00 79.19 170 VAL A O 1
ATOM 1325 N N . SER A 1 171 ? -12.902 -10.390 18.024 1.00 75.94 171 SER A N 1
ATOM 1326 C CA . SER A 1 171 ? -12.006 -11.434 18.520 1.00 75.94 171 SER A CA 1
ATOM 1327 C C . SER A 1 171 ? -12.547 -12.816 18.138 1.00 75.94 171 SER A C 1
ATOM 1329 O O . SER A 1 171 ? -13.741 -12.991 17.892 1.00 75.94 171 SER A O 1
ATOM 1331 N N . GLY A 1 172 ? -11.653 -13.801 18.037 1.00 86.75 172 GLY A N 1
ATOM 1332 C CA . GLY A 1 172 ? -12.004 -15.191 17.738 1.00 86.75 172 GLY A CA 1
ATOM 1333 C C . GLY A 1 172 ? -11.696 -15.625 16.303 1.00 86.75 172 GLY A C 1
ATOM 1334 O O . GLY A 1 172 ? -10.801 -15.090 15.648 1.00 86.75 172 GLY A O 1
ATOM 1335 N N . LEU A 1 173 ? -12.447 -16.620 15.818 1.00 90.31 173 LEU A N 1
ATOM 1336 C CA . LEU A 1 173 ? -12.108 -17.412 14.629 1.00 90.31 173 LEU A CA 1
ATOM 1337 C C . LEU A 1 173 ? -11.858 -16.575 13.366 1.00 90.31 173 LEU A C 1
ATOM 1339 O O . LEU A 1 173 ? -10.910 -16.844 12.638 1.00 90.31 173 LEU A O 1
ATOM 1343 N N . ARG A 1 174 ? -12.677 -15.549 13.102 1.00 88.69 174 ARG A N 1
ATOM 1344 C CA . ARG A 1 174 ? -12.538 -14.719 11.890 1.00 88.69 174 ARG A CA 1
ATOM 1345 C C . ARG A 1 174 ? -11.198 -13.990 11.844 1.00 88.69 174 ARG A C 1
ATOM 1347 O O . ARG A 1 174 ? -10.558 -13.971 10.798 1.00 88.69 174 ARG A O 1
ATOM 1354 N N . THR A 1 175 ? -10.770 -13.430 12.973 1.00 89.44 175 THR A N 1
ATOM 1355 C CA . THR A 1 175 ? -9.487 -12.729 13.085 1.00 89.44 175 THR A CA 1
ATOM 1356 C C . THR A 1 175 ? -8.332 -13.713 12.936 1.00 89.44 175 THR A C 1
ATOM 1358 O O . THR A 1 175 ? -7.414 -13.451 12.167 1.00 89.44 175 THR A O 1
ATOM 1361 N N . THR A 1 176 ? -8.405 -14.885 13.576 1.00 90.81 176 THR A N 1
ATOM 1362 C CA . THR A 1 176 ? -7.388 -15.939 13.420 1.00 90.81 176 THR A CA 1
ATOM 1363 C C . THR A 1 176 ? -7.267 -16.405 11.969 1.00 90.81 176 THR A C 1
ATOM 1365 O O . THR A 1 176 ? -6.162 -16.456 11.439 1.00 90.81 176 THR A O 1
ATOM 1368 N N . LEU A 1 177 ? -8.386 -16.687 11.297 1.00 93.94 177 LEU A N 1
ATOM 1369 C CA . LEU A 1 177 ? -8.383 -17.086 9.888 1.00 93.94 177 LEU A CA 1
ATOM 1370 C C . LEU A 1 177 ? -7.823 -15.981 8.986 1.00 93.94 177 LEU A C 1
ATOM 1372 O O . LEU A 1 177 ? -7.023 -16.276 8.106 1.00 93.94 177 LEU A O 1
ATOM 1376 N N . ALA A 1 178 ? -8.186 -14.717 9.220 1.00 91.62 178 ALA A N 1
ATOM 1377 C CA . ALA A 1 178 ? -7.650 -13.592 8.457 1.00 91.62 178 ALA A CA 1
ATOM 1378 C C . ALA A 1 178 ? -6.125 -13.463 8.611 1.00 91.62 178 ALA A C 1
ATOM 1380 O O . ALA A 1 178 ? -5.426 -13.270 7.618 1.00 91.62 178 ALA A O 1
ATOM 1381 N N . LEU A 1 179 ? -5.604 -13.624 9.832 1.00 93.06 179 LEU A N 1
ATOM 1382 C CA . LEU A 1 179 ? -4.163 -13.611 10.097 1.00 93.06 179 LEU A CA 1
ATOM 1383 C C . LEU A 1 179 ? -3.446 -14.785 9.418 1.00 93.06 179 LEU A C 1
ATOM 1385 O O . LEU A 1 179 ? -2.386 -14.581 8.833 1.00 93.06 179 LEU A O 1
ATOM 1389 N N . LEU A 1 180 ? -4.029 -15.988 9.442 1.00 94.81 180 LEU A N 1
ATOM 1390 C CA . LEU A 1 180 ? -3.464 -17.162 8.768 1.00 94.81 180 LEU A CA 1
ATOM 1391 C C . LEU A 1 180 ? -3.437 -16.987 7.249 1.00 94.81 180 LEU A C 1
ATOM 1393 O O . LEU A 1 180 ? -2.401 -17.212 6.629 1.00 94.81 180 LEU A O 1
ATOM 1397 N N . VAL A 1 181 ? -4.546 -16.542 6.654 1.00 95.31 181 VAL A N 1
ATOM 1398 C CA . VAL A 1 181 ? -4.629 -16.274 5.210 1.00 95.31 181 VAL A CA 1
ATOM 1399 C C . VAL A 1 181 ? -3.620 -15.204 4.807 1.00 95.31 181 VAL A C 1
ATOM 1401 O O . VAL A 1 181 ? -2.930 -15.363 3.803 1.00 95.31 181 VAL A O 1
ATOM 1404 N N . PHE A 1 182 ? -3.486 -14.141 5.601 1.00 93.81 182 PHE A N 1
ATOM 1405 C CA . PHE A 1 182 ? -2.487 -13.112 5.346 1.00 93.81 182 PHE A CA 1
ATOM 1406 C C . PHE A 1 182 ? -1.060 -13.658 5.448 1.00 93.81 182 PHE A C 1
ATOM 1408 O O . PHE A 1 182 ? -0.251 -13.385 4.567 1.00 93.81 182 PHE A O 1
ATOM 1415 N N . ALA A 1 183 ? -0.748 -14.440 6.485 1.00 93.50 183 ALA A N 1
ATOM 1416 C CA . ALA A 1 183 ? 0.579 -15.020 6.668 1.00 93.50 183 ALA A CA 1
ATOM 1417 C C . ALA A 1 183 ? 0.952 -15.930 5.490 1.00 93.50 183 ALA A C 1
ATOM 1419 O O . ALA A 1 183 ? 1.998 -15.735 4.877 1.00 93.50 183 ALA A O 1
ATOM 1420 N N . VAL A 1 184 ? 0.064 -16.857 5.115 1.00 95.00 184 VAL A N 1
ATOM 1421 C CA . VAL A 1 184 ? 0.249 -17.730 3.944 1.00 95.00 184 VAL A CA 1
ATOM 1422 C C . VAL A 1 184 ? 0.424 -16.901 2.669 1.00 95.00 184 VAL A C 1
ATOM 1424 O O . VAL A 1 184 ? 1.317 -17.180 1.872 1.00 95.00 184 VAL A O 1
ATOM 1427 N N . GLY A 1 185 ? -0.379 -15.849 2.495 1.00 91.25 185 GLY A N 1
ATOM 1428 C CA . GLY A 1 185 ? -0.287 -14.951 1.346 1.00 91.25 185 GLY A CA 1
ATOM 1429 C C . GLY A 1 185 ? 1.030 -14.176 1.272 1.00 91.25 185 GLY A C 1
ATOM 1430 O O . GLY A 1 185 ? 1.572 -14.017 0.184 1.00 91.25 185 GLY A O 1
ATOM 1431 N N . ILE A 1 186 ? 1.568 -13.716 2.406 1.00 89.00 186 ILE A N 1
ATOM 1432 C CA . ILE A 1 186 ? 2.879 -13.056 2.471 1.00 8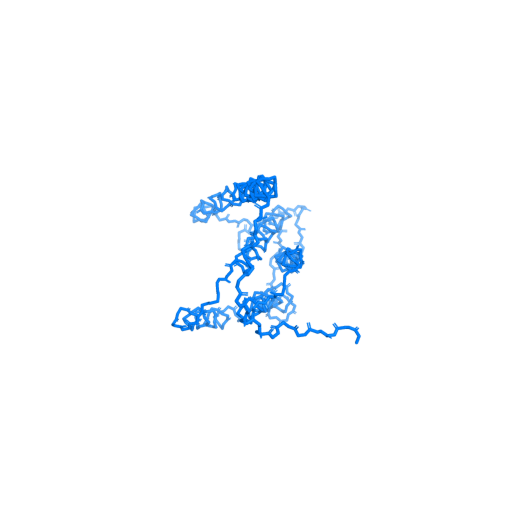9.00 186 ILE A CA 1
ATOM 1433 C C . ILE A 1 186 ? 3.993 -14.040 2.112 1.00 89.00 186 ILE A C 1
ATOM 1435 O O . ILE A 1 186 ? 4.805 -13.725 1.247 1.00 89.00 186 ILE A O 1
ATOM 1439 N N . PHE A 1 187 ? 4.011 -15.227 2.724 1.00 89.56 187 PHE A N 1
ATOM 1440 C CA . PHE A 1 187 ? 5.049 -16.231 2.467 1.00 89.56 187 PHE A CA 1
ATOM 1441 C C . PHE A 1 187 ? 5.041 -16.760 1.032 1.00 89.56 187 PHE A C 1
ATOM 1443 O O . PHE A 1 187 ? 6.091 -17.129 0.531 1.00 89.56 187 PHE A O 1
ATOM 1450 N N . GLY A 1 188 ? 3.883 -16.804 0.369 1.00 87.81 188 GLY A N 1
ATOM 1451 C CA . GLY A 1 188 ? 3.807 -17.187 -1.043 1.00 87.81 188 GLY A CA 1
ATOM 1452 C C . GLY A 1 188 ? 4.155 -16.067 -2.033 1.00 87.81 188 GLY A C 1
ATOM 1453 O O . GLY A 1 188 ? 4.255 -16.338 -3.226 1.00 87.81 188 GLY A O 1
ATOM 1454 N N . ASN A 1 189 ? 4.263 -14.816 -1.574 1.00 86.19 189 ASN A N 1
ATOM 1455 C CA . ASN A 1 189 ? 4.508 -13.637 -2.417 1.00 86.19 189 ASN A CA 1
ATOM 1456 C C . ASN A 1 189 ? 5.976 -13.186 -2.384 1.00 86.19 189 ASN A C 1
ATOM 1458 O O . ASN A 1 189 ? 6.479 -12.700 -3.394 1.00 86.19 189 ASN A O 1
ATOM 1462 N N . ILE A 1 190 ? 6.631 -13.326 -1.226 1.00 83.69 190 ILE A N 1
ATOM 1463 C CA . ILE A 1 190 ? 8.073 -13.088 -1.051 1.00 83.69 190 ILE A CA 1
ATOM 1464 C C . ILE A 1 190 ? 8.858 -14.214 -1.722 1.00 83.69 190 ILE A C 1
ATOM 1466 O O . ILE A 1 190 ? 9.838 -13.879 -2.423 1.00 83.69 190 ILE A O 1
#